Protein AF-A0A367EBA5-F1 (afdb_monomer_lite)

pLDDT: mean 78.23, std 19.95, range [35.62, 97.75]

Structure (mmCIF, N/CA/C/O backbone):
data_AF-A0A367EBA5-F1
#
_entry.id   AF-A0A367EBA5-F1
#
loop_
_atom_site.group_PDB
_atom_site.id
_atom_site.type_symbol
_atom_site.label_atom_id
_atom_site.label_alt_id
_atom_site.label_comp_id
_atom_site.label_asym_id
_atom_site.label_entity_id
_atom_site.label_seq_id
_atom_site.pdbx_PDB_ins_code
_atom_site.Cartn_x
_atom_site.Cartn_y
_atom_site.Cartn_z
_atom_site.occupancy
_atom_site.B_iso_or_equiv
_atom_site.auth_seq_id
_atom_site.auth_comp_id
_atom_site.auth_asym_id
_atom_site.auth_atom_id
_atom_site.pdbx_PDB_model_num
ATOM 1 N N . MET A 1 1 ? -8.056 13.215 -41.751 1.00 40.06 1 MET A N 1
ATOM 2 C CA . MET A 1 1 ? -7.418 12.631 -40.556 1.00 40.06 1 MET A CA 1
ATOM 3 C C . MET A 1 1 ? -8.525 11.976 -39.753 1.00 40.06 1 MET A C 1
ATOM 5 O O . MET A 1 1 ? -9.425 12.711 -39.370 1.00 40.06 1 MET A O 1
ATOM 9 N N . PRO A 1 2 ? -8.572 10.643 -39.610 1.00 39.06 2 PRO A N 1
ATOM 10 C CA . PRO A 1 2 ? -9.555 10.026 -38.726 1.00 39.06 2 PRO A CA 1
ATOM 11 C C . PRO A 1 2 ? -9.210 10.389 -37.274 1.00 39.06 2 PRO A C 1
ATOM 13 O O . PRO A 1 2 ? -8.035 10.374 -36.905 1.00 39.06 2 PRO A O 1
ATOM 16 N N . GLU A 1 3 ? -10.217 10.780 -36.495 1.00 38.22 3 GLU A N 1
ATOM 17 C CA . GLU A 1 3 ? -10.069 11.098 -35.072 1.00 38.22 3 GLU A CA 1
ATOM 18 C C . GLU A 1 3 ? -9.599 9.865 -34.280 1.00 38.22 3 GLU A C 1
ATOM 20 O O . GLU A 1 3 ? -10.013 8.743 -34.600 1.00 38.22 3 GLU A O 1
ATOM 25 N N . PRO A 1 4 ? -8.737 10.033 -33.259 1.00 43.88 4 PRO A N 1
ATOM 26 C CA . PRO A 1 4 ? -8.351 8.931 -32.388 1.00 43.88 4 PRO A CA 1
ATOM 27 C C . PRO A 1 4 ? -9.594 8.405 -31.662 1.00 43.88 4 PRO A C 1
ATOM 29 O O . PRO A 1 4 ? -10.318 9.176 -31.041 1.00 43.88 4 PRO A O 1
ATOM 32 N N . HIS A 1 5 ? -9.855 7.097 -31.747 1.00 49.66 5 HIS A N 1
ATOM 33 C CA . HIS A 1 5 ? -10.858 6.449 -30.900 1.00 49.66 5 HIS A CA 1
ATOM 34 C C . HIS A 1 5 ? -10.466 6.654 -29.428 1.00 49.66 5 HIS A C 1
ATOM 36 O O . HIS A 1 5 ? -9.404 6.161 -29.034 1.00 49.66 5 HIS A O 1
ATOM 42 N N . PRO A 1 6 ? -11.274 7.364 -28.621 1.00 54.56 6 PRO A N 1
ATOM 43 C CA . PRO A 1 6 ? -11.025 7.444 -27.194 1.00 54.56 6 PRO A CA 1
ATOM 44 C C . PRO A 1 6 ? -11.306 6.066 -26.576 1.00 54.56 6 PRO A C 1
ATOM 46 O O . PRO A 1 6 ? -12.227 5.365 -26.990 1.00 54.56 6 PRO A O 1
ATOM 49 N N . ASP A 1 7 ? -10.479 5.683 -25.607 1.00 63.34 7 ASP A N 1
ATOM 50 C CA . ASP A 1 7 ? -10.699 4.559 -24.686 1.00 63.34 7 ASP A CA 1
ATOM 51 C C . ASP A 1 7 ? -10.347 3.153 -25.200 1.00 63.34 7 ASP A C 1
ATOM 53 O O . ASP A 1 7 ? -11.094 2.187 -25.042 1.00 63.34 7 ASP A O 1
ATOM 57 N N . THR A 1 8 ? -9.137 2.982 -25.744 1.00 74.88 8 THR A N 1
ATOM 58 C CA . THR A 1 8 ? -8.541 1.634 -25.778 1.00 74.88 8 THR A CA 1
ATOM 59 C C . THR A 1 8 ? -8.032 1.267 -24.382 1.00 74.88 8 THR A C 1
ATOM 61 O O . THR A 1 8 ? -7.204 1.981 -23.810 1.00 74.88 8 THR A O 1
ATOM 64 N N . THR A 1 9 ? -8.510 0.150 -23.829 1.00 86.94 9 THR A N 1
ATOM 65 C CA . THR A 1 9 ? -7.963 -0.434 -22.598 1.00 86.94 9 THR A CA 1
ATOM 66 C C . THR A 1 9 ? -6.659 -1.164 -22.902 1.00 86.94 9 THR A C 1
ATOM 68 O O . THR A 1 9 ? -6.597 -2.037 -23.774 1.00 86.94 9 THR A O 1
ATOM 71 N N . VAL A 1 10 ? -5.617 -0.836 -22.150 1.00 91.06 10 VAL A N 1
ATOM 72 C CA . VAL A 1 10 ? -4.319 -1.504 -22.196 1.00 91.06 10 VAL A CA 1
ATOM 73 C C . VAL A 1 10 ? -4.046 -2.217 -20.881 1.00 91.06 10 VAL A C 1
ATOM 75 O O . VAL A 1 10 ? -4.585 -1.854 -19.845 1.00 91.06 10 VAL A O 1
ATOM 78 N N . LEU A 1 11 ? -3.235 -3.265 -20.930 1.00 93.06 11 LEU A N 1
ATOM 79 C CA . LEU A 1 11 ? -2.777 -4.010 -19.766 1.00 93.06 11 LEU A CA 1
ATOM 80 C C . LEU A 1 11 ? -1.352 -3.574 -19.434 1.00 93.06 11 LEU A C 1
ATOM 82 O O . LEU A 1 11 ? -0.482 -3.629 -20.302 1.00 93.06 11 LEU A O 1
ATOM 86 N N . VAL A 1 12 ? -1.125 -3.148 -18.195 1.00 92.56 12 VAL A N 1
ATOM 87 C CA . VAL A 1 12 ? 0.127 -2.548 -17.730 1.00 92.56 12 VAL A CA 1
ATOM 88 C C . VAL A 1 12 ? 0.771 -3.438 -16.676 1.00 92.56 12 VAL A C 1
ATOM 90 O O . VAL A 1 12 ? 0.118 -3.860 -15.725 1.00 92.56 12 VAL A O 1
ATOM 93 N N . SER A 1 13 ? 2.054 -3.736 -16.849 1.00 93.19 13 SER A N 1
ATOM 94 C CA . SER A 1 13 ? 2.852 -4.525 -15.911 1.00 93.19 13 SER A CA 1
ATOM 95 C C . SER A 1 13 ? 4.271 -3.968 -15.824 1.00 93.19 13 SER A C 1
ATOM 97 O O . SER A 1 13 ? 4.798 -3.522 -16.844 1.00 93.19 13 SER A O 1
ATOM 99 N N . PRO A 1 14 ? 4.942 -4.065 -14.667 1.00 93.88 14 PRO A N 1
ATOM 100 C CA . PRO A 1 14 ? 4.433 -4.512 -13.363 1.00 93.88 14 PRO A CA 1
ATOM 101 C C . PRO A 1 14 ? 3.508 -3.480 -12.695 1.00 93.88 14 PRO A C 1
ATOM 103 O O . PRO A 1 14 ? 3.500 -2.305 -13.059 1.00 93.88 14 PRO A O 1
ATOM 106 N N . VAL A 1 15 ? 2.718 -3.914 -11.701 1.00 94.81 15 VAL A N 1
ATOM 107 C CA . VAL A 1 15 ? 1.678 -3.071 -11.073 1.00 94.81 15 VAL A CA 1
ATOM 108 C C . VAL A 1 15 ? 2.233 -1.775 -10.483 1.00 94.81 15 VAL A C 1
ATOM 110 O O . VAL A 1 15 ? 1.580 -0.743 -10.575 1.00 94.81 15 VAL A O 1
ATOM 113 N N . TYR A 1 16 ? 3.452 -1.792 -9.937 1.00 93.44 16 TYR A N 1
ATOM 114 C CA . TYR A 1 16 ? 4.083 -0.613 -9.336 1.00 93.44 16 TYR A CA 1
ATOM 115 C C . TYR A 1 16 ? 4.454 0.487 -10.344 1.00 93.44 16 TYR A C 1
ATOM 117 O O . TYR A 1 16 ? 4.842 1.571 -9.913 1.00 93.44 16 TYR A O 1
ATOM 125 N N . LEU A 1 17 ? 4.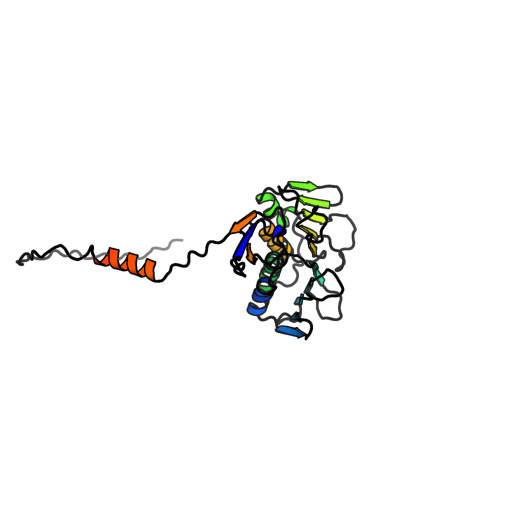305 0.234 -11.651 1.00 92.44 17 LEU A N 1
ATOM 126 C CA . LEU A 1 17 ? 4.469 1.210 -12.738 1.00 92.44 17 LEU A CA 1
ATOM 127 C C . LEU A 1 17 ? 3.140 1.609 -13.395 1.00 92.44 17 LEU A C 1
ATOM 129 O O . LEU A 1 17 ? 3.131 2.343 -14.381 1.00 92.44 17 LEU A O 1
ATOM 133 N N . ALA A 1 18 ? 2.011 1.113 -12.887 1.00 90.69 18 ALA A N 1
ATOM 134 C CA . ALA A 1 18 ? 0.711 1.340 -13.507 1.00 90.69 18 ALA A CA 1
ATOM 135 C C . ALA A 1 18 ? 0.133 2.739 -13.253 1.00 90.69 18 ALA A C 1
ATOM 137 O O . ALA A 1 18 ? -0.844 3.102 -13.904 1.00 90.69 18 ALA A O 1
ATOM 138 N N . GLY A 1 19 ? 0.713 3.502 -12.322 1.00 88.50 19 GLY A N 1
ATOM 139 C CA . GLY A 1 19 ? 0.236 4.832 -11.946 1.00 88.50 19 GLY A CA 1
ATOM 140 C C . GLY A 1 19 ? -1.173 4.833 -11.348 1.00 88.50 19 GLY A C 1
ATOM 141 O O . GLY A 1 19 ? -1.744 3.779 -11.033 1.00 88.50 19 GLY A O 1
ATOM 142 N N . GLU A 1 20 ? -1.719 6.041 -11.200 1.00 87.62 20 GLU A N 1
ATOM 143 C CA . GLU A 1 20 ? -3.070 6.282 -10.690 1.00 87.62 20 GLU A CA 1
ATOM 144 C C . GLU A 1 20 ? -4.143 5.612 -11.568 1.00 87.62 20 GLU A C 1
ATOM 146 O O . GLU A 1 20 ? -3.951 5.341 -12.752 1.00 87.62 20 GLU A O 1
ATOM 151 N N . GLY A 1 21 ? -5.298 5.343 -10.970 1.00 87.19 21 GLY A N 1
ATOM 152 C CA . GLY A 1 21 ? -6.481 4.864 -11.667 1.00 87.19 21 GLY A CA 1
ATOM 153 C C . GLY A 1 21 ? -7.722 5.069 -10.805 1.00 87.19 21 GLY A C 1
ATOM 154 O O . GLY A 1 21 ? -7.684 5.745 -9.778 1.00 87.19 21 GLY A O 1
ATOM 155 N N . SER A 1 22 ? -8.834 4.451 -11.201 1.00 89.44 22 SER A N 1
ATOM 156 C CA . SER A 1 22 ? -10.070 4.491 -10.411 1.00 89.44 22 SER A CA 1
ATOM 157 C C . SER A 1 22 ? -9.849 3.998 -8.976 1.00 89.44 22 SER A C 1
ATOM 159 O O . SER A 1 22 ? -9.271 2.937 -8.764 1.00 89.44 22 SER A O 1
ATOM 161 N N . ALA A 1 23 ? -10.385 4.727 -7.996 1.00 91.69 23 ALA A N 1
ATOM 162 C CA . ALA A 1 23 ? -10.384 4.344 -6.583 1.00 91.69 23 ALA A CA 1
ATOM 163 C C . ALA A 1 23 ? -11.320 3.159 -6.262 1.00 91.69 23 ALA A C 1
ATOM 165 O O . ALA A 1 23 ? -11.216 2.558 -5.192 1.00 91.69 23 ALA A O 1
ATOM 166 N N . GLU A 1 24 ? -12.234 2.809 -7.177 1.00 92.38 24 GLU A N 1
ATOM 167 C CA . GLU A 1 24 ? -13.260 1.773 -6.976 1.00 92.38 24 GLU A CA 1
ATOM 168 C C . GLU A 1 24 ? -12.700 0.428 -6.481 1.00 92.38 24 GLU A C 1
ATOM 170 O O . GLU A 1 24 ? -13.222 -0.075 -5.481 1.00 92.38 24 GLU A O 1
ATOM 175 N N . PRO A 1 25 ? -11.618 -0.135 -7.061 1.00 92.31 25 PRO A N 1
ATOM 176 C CA . PRO A 1 25 ? -11.099 -1.430 -6.631 1.00 92.31 25 PRO A CA 1
ATOM 177 C C . PRO A 1 25 ? -10.588 -1.416 -5.191 1.00 92.31 25 PRO A C 1
ATOM 179 O O . PRO A 1 25 ? -10.640 -2.441 -4.515 1.00 92.31 25 PRO A O 1
ATOM 182 N N . ALA A 1 26 ? -10.111 -0.265 -4.709 1.00 95.19 26 ALA A N 1
ATOM 183 C CA . ALA A 1 26 ? -9.640 -0.110 -3.341 1.00 95.19 26 ALA A CA 1
ATOM 184 C C . ALA A 1 26 ? -10.790 0.046 -2.336 1.00 95.19 26 ALA A C 1
ATOM 186 O O . ALA A 1 26 ? -10.674 -0.410 -1.198 1.00 95.19 26 ALA A O 1
ATOM 187 N N . LEU A 1 27 ? -11.907 0.653 -2.743 1.00 96.12 27 LEU A N 1
ATOM 188 C CA . LEU A 1 27 ? -13.062 0.890 -1.872 1.00 96.12 27 LEU A CA 1
ATOM 189 C C . LEU A 1 27 ? -14.015 -0.305 -1.801 1.00 96.12 27 LEU A C 1
ATOM 191 O O . LEU A 1 27 ? -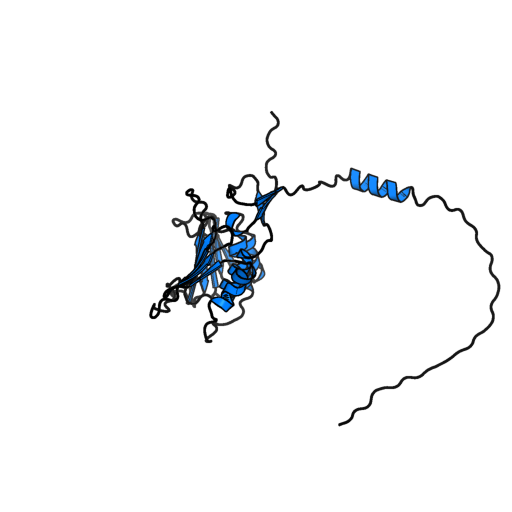14.553 -0.597 -0.731 1.00 96.12 27 LEU A O 1
ATOM 195 N N . ARG A 1 28 ? -14.206 -1.023 -2.911 1.00 96.69 28 ARG A N 1
ATOM 196 C CA . ARG A 1 28 ? -15.178 -2.120 -3.024 1.00 96.69 28 ARG A CA 1
ATOM 197 C C . ARG A 1 28 ? -15.056 -3.195 -1.932 1.00 96.69 28 ARG A C 1
ATOM 199 O O . ARG A 1 28 ? -16.089 -3.485 -1.329 1.00 96.69 28 ARG A O 1
ATOM 206 N N . PRO A 1 29 ? -13.865 -3.725 -1.581 1.00 96.69 29 PRO A N 1
ATOM 207 C CA . PRO A 1 29 ? -13.751 -4.732 -0.522 1.00 96.69 29 PRO A CA 1
ATOM 208 C C . PRO A 1 29 ? -14.278 -4.247 0.837 1.00 96.69 29 PRO A C 1
ATOM 210 O O . PRO A 1 29 ? -14.850 -5.018 1.604 1.00 96.69 29 PRO A O 1
ATOM 213 N N . LEU A 1 30 ? -14.118 -2.956 1.138 1.00 96.81 30 LEU A N 1
ATOM 214 C CA . LEU A 1 30 ? -14.585 -2.357 2.389 1.00 96.81 30 LEU A CA 1
ATOM 215 C C . LEU A 1 30 ? -16.107 -2.196 2.389 1.00 96.81 30 LEU A C 1
ATOM 217 O O . LEU A 1 30 ? -16.760 -2.465 3.396 1.00 96.81 30 LEU A O 1
ATOM 221 N N . LEU A 1 31 ? -16.676 -1.781 1.256 1.00 96.94 31 LEU A N 1
ATOM 222 C CA . LEU A 1 31 ? -18.124 -1.663 1.080 1.00 96.94 31 LEU A CA 1
ATOM 223 C C . LEU A 1 31 ? -18.813 -3.025 1.187 1.00 96.94 31 LEU A C 1
ATOM 225 O O . LEU A 1 31 ? -19.822 -3.150 1.877 1.00 96.94 31 LEU A O 1
ATOM 229 N N . GLU A 1 32 ? -18.233 -4.057 0.572 1.00 96.25 32 GLU A N 1
ATOM 230 C CA . GLU A 1 32 ? -18.702 -5.443 0.683 1.00 96.25 32 GLU A CA 1
ATOM 231 C C . GLU A 1 32 ? -18.616 -5.967 2.128 1.00 96.25 32 GLU A C 1
ATOM 233 O O . GLU A 1 32 ? -19.497 -6.705 2.568 1.00 96.25 32 GLU A O 1
ATOM 238 N N . ALA A 1 33 ? -17.621 -5.520 2.902 1.00 95.00 33 ALA A N 1
ATOM 239 C CA . ALA A 1 33 ? -17.505 -5.790 4.338 1.00 95.00 33 ALA A CA 1
ATOM 240 C C . ALA A 1 33 ? -18.414 -4.910 5.226 1.00 95.00 33 ALA A C 1
ATOM 242 O O . ALA A 1 33 ? -18.351 -4.982 6.455 1.00 95.00 33 ALA A O 1
ATOM 243 N N . GLY A 1 34 ? -19.270 -4.072 4.631 1.00 95.81 34 GLY A N 1
ATOM 244 C CA . GLY A 1 34 ? -20.262 -3.268 5.344 1.00 95.81 34 GLY A CA 1
ATOM 245 C C . GLY A 1 34 ? -19.734 -1.960 5.934 1.00 95.81 34 GLY A C 1
ATOM 246 O O . GLY A 1 34 ? -20.371 -1.396 6.827 1.00 95.81 34 GLY A O 1
ATOM 247 N N . PHE A 1 35 ? -18.586 -1.453 5.474 1.00 96.06 35 PHE A N 1
ATOM 248 C CA . PHE A 1 35 ? -18.128 -0.121 5.867 1.00 96.06 35 PHE A CA 1
ATOM 249 C C . PHE A 1 35 ? -19.131 0.936 5.391 1.00 96.06 35 PHE A C 1
ATOM 251 O O . PHE A 1 35 ? -19.605 0.910 4.256 1.00 96.06 35 PHE A O 1
ATOM 258 N N . ARG A 1 36 ? -19.433 1.907 6.256 1.00 96.62 36 ARG A N 1
ATOM 259 C CA . ARG A 1 36 ? -20.263 3.060 5.897 1.00 96.62 36 ARG A CA 1
ATOM 260 C C . ARG A 1 36 ? -19.402 4.095 5.185 1.00 96.62 36 ARG A C 1
ATOM 262 O O . ARG A 1 36 ? -18.434 4.559 5.785 1.00 96.62 36 ARG A O 1
ATOM 269 N N . GLN A 1 37 ? -19.784 4.465 3.965 1.00 96.38 37 GLN A N 1
ATOM 270 C CA . GLN A 1 37 ? -19.161 5.533 3.182 1.00 96.38 37 GLN A CA 1
ATOM 271 C C . GLN A 1 37 ? -19.898 6.863 3.373 1.00 96.38 37 GLN A C 1
ATOM 273 O O . GLN A 1 37 ? -21.128 6.913 3.379 1.00 96.38 37 GLN A O 1
ATOM 278 N N . GLU A 1 38 ? -19.124 7.927 3.537 1.00 95.50 38 GLU A N 1
ATOM 279 C CA . GLU A 1 38 ? -19.556 9.318 3.584 1.00 95.50 38 GLU A CA 1
ATOM 280 C C . GLU A 1 38 ? -18.740 10.096 2.550 1.00 95.50 38 GLU A C 1
ATOM 282 O O . GLU A 1 38 ? -17.514 10.165 2.653 1.00 95.50 38 GLU A O 1
ATOM 287 N N . ASP A 1 39 ? -19.416 10.670 1.560 1.00 95.00 39 ASP A N 1
ATOM 288 C CA . ASP A 1 39 ? -18.795 11.454 0.493 1.00 95.00 39 ASP A CA 1
ATOM 289 C C . ASP A 1 39 ? -19.014 12.952 0.712 1.00 95.00 39 ASP A C 1
ATOM 291 O O . ASP A 1 39 ? -20.048 13.374 1.243 1.00 95.00 39 ASP A O 1
ATOM 295 N N . ASP A 1 40 ? -18.063 13.771 0.267 1.00 91.81 40 ASP A N 1
ATOM 296 C CA . ASP A 1 40 ? -18.207 15.226 0.243 1.00 91.81 40 ASP A CA 1
ATOM 297 C C . ASP A 1 40 ? -18.264 15.805 -1.182 1.00 91.81 40 ASP A C 1
ATOM 299 O O . ASP A 1 40 ? -18.031 15.133 -2.188 1.00 91.81 40 ASP A O 1
ATOM 303 N N . ALA A 1 41 ? -18.577 17.101 -1.278 1.00 89.12 41 ALA A N 1
ATOM 304 C CA . ALA A 1 41 ? -18.690 17.803 -2.558 1.00 89.12 41 ALA A CA 1
ATOM 305 C C . ALA A 1 41 ? -17.355 17.931 -3.322 1.00 89.12 41 ALA A C 1
ATOM 307 O O . ALA A 1 41 ? -17.355 18.288 -4.501 1.00 89.12 41 ALA A O 1
ATOM 308 N N . LEU A 1 42 ? -16.218 17.666 -2.670 1.00 87.94 42 LEU A N 1
ATOM 309 C CA . LEU A 1 42 ? -14.895 17.700 -3.289 1.00 87.94 42 LEU A CA 1
ATOM 310 C C . LEU A 1 42 ? -14.509 16.348 -3.900 1.00 87.94 42 LEU A C 1
ATOM 312 O O . LEU A 1 42 ? -13.505 16.293 -4.613 1.00 87.94 42 LEU A O 1
ATOM 316 N N . GLY A 1 43 ? -15.327 15.309 -3.700 1.00 88.31 43 GLY A N 1
ATOM 317 C CA . GLY A 1 43 ? -15.053 13.943 -4.138 1.00 88.31 43 GLY A CA 1
ATOM 318 C C . GLY A 1 43 ? -14.169 13.172 -3.159 1.00 88.31 43 GLY A C 1
ATOM 319 O O . GLY A 1 43 ? -13.611 12.144 -3.541 1.00 88.31 43 GLY A O 1
ATOM 320 N N . ASN A 1 44 ? -14.013 13.663 -1.925 1.00 93.25 44 ASN A N 1
ATOM 321 C CA . ASN A 1 44 ? -13.388 12.881 -0.870 1.00 93.25 44 ASN A CA 1
ATOM 322 C C . ASN A 1 44 ? -14.389 11.842 -0.367 1.00 93.25 44 ASN A C 1
ATOM 324 O O . ASN A 1 44 ? -15.581 12.132 -0.247 1.00 93.25 44 ASN A O 1
ATOM 328 N N . ALA A 1 45 ? -13.882 10.666 -0.019 1.00 94.81 45 ALA A N 1
ATOM 329 C CA . ALA A 1 45 ? -14.673 9.596 0.567 1.00 94.81 45 ALA A CA 1
ATOM 330 C C . ALA A 1 45 ? -14.078 9.204 1.918 1.00 94.81 45 ALA A C 1
ATOM 332 O O . ALA A 1 45 ? -12.873 8.988 2.050 1.00 94.81 45 ALA A O 1
ATOM 333 N N . ARG A 1 46 ? -14.930 9.080 2.931 1.00 95.25 46 ARG A N 1
ATOM 334 C CA . ARG A 1 46 ? -14.576 8.529 4.237 1.00 95.25 46 ARG A CA 1
ATOM 335 C C . ARG A 1 46 ? -15.354 7.252 4.471 1.00 95.25 46 ARG A C 1
ATOM 337 O O . ARG A 1 46 ? -16.579 7.267 4.480 1.00 95.25 46 ARG A O 1
ATOM 344 N N . LEU A 1 47 ? -14.653 6.157 4.724 1.00 96.19 47 LEU A N 1
ATOM 345 C CA . LEU A 1 47 ? -15.248 4.877 5.068 1.00 96.19 47 LEU A CA 1
ATOM 346 C C . LEU A 1 47 ? -14.945 4.544 6.525 1.00 96.19 47 LEU A C 1
ATOM 348 O O . LEU A 1 47 ? -13.806 4.645 6.982 1.00 96.19 47 LEU A O 1
ATOM 352 N N . THR A 1 48 ? -15.972 4.127 7.260 1.00 95.00 48 THR A N 1
ATOM 353 C CA . THR A 1 48 ? -15.847 3.702 8.658 1.00 95.00 48 THR A CA 1
ATOM 354 C C . THR A 1 48 ? -16.391 2.293 8.823 1.00 95.00 48 THR A C 1
ATOM 356 O O . THR A 1 48 ? -17.520 2.007 8.421 1.00 95.00 48 THR A O 1
ATOM 359 N N . SER A 1 49 ? -15.601 1.419 9.442 1.00 93.56 49 SER A N 1
ATOM 360 C CA . SER A 1 49 ? -16.015 0.041 9.738 1.00 93.56 49 SER A CA 1
ATOM 361 C C . SER A 1 49 ? -17.278 -0.026 10.613 1.00 93.56 49 SER A C 1
ATOM 363 O O . SER A 1 49 ? -17.522 0.881 11.421 1.00 93.56 49 SER A O 1
ATOM 365 N N . PRO A 1 50 ? -18.051 -1.128 10.551 1.00 91.38 50 PRO A N 1
ATOM 366 C CA . PRO A 1 50 ? -19.180 -1.360 11.458 1.00 91.38 50 PRO A CA 1
ATOM 367 C C . PRO A 1 50 ? -18.802 -1.255 12.943 1.00 91.38 50 PRO A C 1
ATOM 369 O O . PRO A 1 50 ? -19.577 -0.753 13.753 1.00 91.38 50 PRO A O 1
ATOM 372 N N . THR A 1 51 ? -17.581 -1.669 13.294 1.00 87.88 51 THR A N 1
ATOM 373 C CA . THR A 1 51 ? -17.032 -1.619 14.658 1.00 87.88 51 THR A CA 1
ATOM 374 C C . THR A 1 51 ? -16.495 -0.242 15.058 1.00 87.88 51 THR A C 1
ATOM 376 O O . THR A 1 51 ? -16.056 -0.077 16.193 1.00 87.88 51 THR A O 1
ATOM 379 N N . GLN A 1 52 ? -16.521 0.739 14.148 1.00 87.50 52 GLN A N 1
ATOM 380 C CA . GLN A 1 52 ? -16.002 2.104 14.319 1.00 87.50 52 GLN A CA 1
ATOM 381 C C . GLN A 1 52 ? -14.497 2.194 14.635 1.00 87.50 52 GLN A C 1
ATOM 383 O O . GLN A 1 52 ? -14.019 3.267 14.992 1.00 87.50 52 GLN A O 1
ATOM 388 N N . ARG A 1 53 ? -13.740 1.098 14.476 1.00 87.81 53 ARG A N 1
ATOM 389 C CA . ARG A 1 53 ? -12.295 1.060 14.761 1.00 87.81 53 ARG A CA 1
ATOM 390 C C . ARG A 1 53 ? -11.442 1.425 13.560 1.00 87.81 53 ARG A C 1
ATOM 392 O O . ARG A 1 53 ? -10.504 2.203 13.684 1.00 87.81 53 ARG A O 1
ATOM 399 N N . HIS A 1 54 ? -11.782 0.873 12.399 1.00 92.62 54 HIS A N 1
ATOM 400 C CA . HIS A 1 54 ? -11.094 1.169 11.150 1.00 92.62 54 HIS A CA 1
ATOM 401 C C . HIS A 1 54 ? -11.726 2.365 10.449 1.00 92.62 54 HIS A C 1
ATOM 403 O O . HIS A 1 54 ? -12.954 2.416 10.290 1.00 92.62 54 HIS A O 1
ATOM 409 N N . ARG A 1 55 ? -10.868 3.276 9.991 1.00 94.00 55 ARG A N 1
ATOM 410 C CA . ARG A 1 55 ? -11.210 4.431 9.164 1.00 94.00 55 ARG A CA 1
ATOM 411 C C . ARG A 1 55 ? -10.331 4.455 7.920 1.00 94.00 55 ARG A C 1
ATOM 413 O O . ARG A 1 55 ? -9.121 4.263 8.018 1.00 94.00 55 ARG A O 1
ATOM 420 N N . VAL A 1 56 ? -10.950 4.737 6.781 1.00 96.12 56 VAL A N 1
ATOM 421 C CA . VAL A 1 56 ? -10.293 4.958 5.493 1.00 96.12 56 VAL A CA 1
ATOM 422 C C . VAL A 1 56 ? -10.725 6.320 4.975 1.00 96.12 56 VAL A C 1
ATOM 424 O O . VAL A 1 56 ? -11.912 6.558 4.787 1.00 96.12 56 VAL A O 1
ATOM 427 N N . ASP A 1 57 ? -9.771 7.214 4.777 1.00 95.12 57 ASP A N 1
ATOM 428 C CA . ASP A 1 57 ? -9.965 8.531 4.188 1.00 95.12 57 ASP A CA 1
ATOM 429 C C . ASP A 1 57 ? -9.303 8.534 2.798 1.00 95.12 57 ASP A C 1
ATOM 431 O O . ASP A 1 57 ? -8.094 8.330 2.682 1.00 95.12 57 ASP A O 1
ATOM 435 N N . TYR A 1 58 ? -10.100 8.753 1.753 1.00 95.75 58 TYR A N 1
ATOM 436 C CA . TYR A 1 58 ? -9.665 8.970 0.373 1.00 95.75 58 TYR A CA 1
ATOM 437 C C . TYR A 1 58 ? -9.847 10.448 0.021 1.00 95.75 58 TYR A C 1
ATOM 439 O O . TYR A 1 58 ? -10.959 10.976 0.081 1.00 95.75 58 TYR A O 1
ATOM 447 N N . MET A 1 59 ? -8.748 11.124 -0.308 1.00 93.69 59 MET A N 1
ATOM 448 C CA . MET A 1 59 ? -8.673 12.575 -0.479 1.00 93.69 59 MET A CA 1
ATOM 449 C C . MET A 1 59 ? -7.954 12.948 -1.788 1.00 93.69 59 MET A C 1
ATOM 451 O O . MET A 1 59 ? -6.836 13.464 -1.750 1.00 93.69 59 MET A O 1
ATOM 455 N N . PRO A 1 60 ? -8.572 12.729 -2.965 1.00 89.31 60 PRO A N 1
ATOM 456 C CA . PRO A 1 60 ? -7.940 12.976 -4.267 1.00 89.31 60 PRO A CA 1
ATOM 457 C C . PRO A 1 60 ? -7.621 14.446 -4.542 1.00 89.31 60 PRO A C 1
ATOM 459 O O . PRO A 1 60 ? -6.804 14.750 -5.401 1.00 89.31 60 PRO A O 1
ATOM 462 N N . ARG A 1 61 ? -8.266 15.372 -3.826 1.00 85.44 61 ARG A N 1
ATOM 463 C CA . ARG A 1 61 ? -8.022 16.819 -3.933 1.00 85.44 61 ARG A CA 1
ATOM 464 C C . ARG A 1 61 ? -7.467 17.401 -2.633 1.00 85.44 61 ARG A C 1
ATOM 466 O O . ARG A 1 61 ? -7.771 18.539 -2.275 1.00 85.44 61 ARG A O 1
ATOM 473 N N . GLY A 1 62 ? -6.714 16.593 -1.888 1.00 80.12 62 GLY A N 1
ATOM 474 C CA . GLY A 1 62 ? -6.057 17.015 -0.658 1.00 80.12 62 GLY A CA 1
ATOM 475 C C . GLY A 1 62 ? -5.002 18.103 -0.888 1.00 80.12 62 GLY A C 1
ATOM 476 O O . GLY A 1 62 ? -4.507 18.304 -1.992 1.00 80.12 62 GLY A O 1
ATOM 477 N N . LEU A 1 63 ? -4.629 18.802 0.188 1.00 79.31 63 LEU A N 1
ATOM 478 C CA . LEU A 1 63 ? -3.524 19.777 0.179 1.00 79.31 63 LEU A CA 1
ATOM 479 C C . LEU A 1 63 ? -2.139 19.109 0.259 1.00 79.31 63 LEU A C 1
ATOM 481 O O . LEU A 1 63 ? -1.118 19.790 0.230 1.00 79.31 63 LEU A O 1
ATOM 485 N N . THR A 1 64 ? -2.108 17.787 0.422 1.00 84.81 64 THR A N 1
ATOM 486 C CA . THR A 1 64 ? -0.903 16.966 0.546 1.00 84.81 64 THR A CA 1
ATOM 487 C C . THR A 1 64 ? -0.892 15.911 -0.546 1.00 84.81 64 THR A C 1
ATOM 489 O O . THR A 1 64 ? -1.958 15.486 -0.975 1.00 84.81 64 THR A O 1
ATOM 492 N N . GLN A 1 65 ? 0.291 15.396 -0.880 1.00 84.75 65 GLN A N 1
ATOM 493 C CA . GLN A 1 65 ? 0.441 14.247 -1.780 1.00 84.75 65 GLN A CA 1
ATOM 494 C C . GLN A 1 65 ? -0.209 12.971 -1.231 1.00 84.75 65 GLN A C 1
ATOM 496 O O . GLN A 1 65 ? -0.541 12.083 -1.994 1.00 84.75 65 GLN A O 1
ATOM 501 N N . VAL A 1 66 ? -0.435 12.850 0.083 1.00 90.38 66 VAL A N 1
ATOM 502 C CA . VAL A 1 66 ? -1.152 11.699 0.656 1.00 90.38 66 VAL A CA 1
ATOM 503 C C . VAL A 1 66 ? -2.612 11.708 0.201 1.00 90.38 66 VAL A C 1
ATOM 505 O O . VAL A 1 66 ? -3.402 12.535 0.657 1.00 90.38 66 VAL A O 1
ATOM 508 N N . GLN A 1 67 ? -2.958 10.750 -0.656 1.00 93.25 67 GLN A N 1
ATOM 509 C CA . GLN A 1 67 ? -4.299 10.559 -1.201 1.00 93.25 67 GLN A CA 1
ATOM 510 C C . GLN A 1 67 ? -5.118 9.581 -0.353 1.00 93.25 67 GLN A C 1
ATOM 512 O O . GLN A 1 67 ? -6.331 9.737 -0.230 1.00 93.25 67 GLN A O 1
ATOM 517 N N . TRP A 1 68 ? -4.468 8.599 0.271 1.00 95.94 68 TRP A N 1
ATOM 518 C CA . TRP A 1 68 ? -5.126 7.596 1.104 1.00 95.94 68 TRP A CA 1
ATOM 519 C C . TRP A 1 68 ? -4.561 7.619 2.513 1.00 95.94 68 TRP A C 1
ATOM 521 O O . TRP A 1 68 ? -3.346 7.552 2.698 1.00 95.94 68 TRP A O 1
ATOM 531 N N . ARG A 1 69 ? -5.441 7.640 3.514 1.00 95.56 69 ARG A N 1
ATOM 532 C CA . ARG A 1 69 ? -5.087 7.405 4.914 1.00 95.56 69 ARG A CA 1
ATOM 533 C C . ARG A 1 69 ? -5.983 6.323 5.488 1.00 95.56 69 ARG A C 1
ATOM 535 O O . ARG A 1 69 ? -7.198 6.471 5.539 1.00 95.56 69 ARG A O 1
ATOM 542 N N . ILE A 1 70 ? -5.375 5.244 5.949 1.00 95.94 70 ILE A N 1
ATOM 543 C CA . ILE A 1 70 ? -6.060 4.092 6.524 1.00 95.94 70 ILE A CA 1
ATOM 544 C C . ILE A 1 70 ? -5.555 3.921 7.947 1.00 95.94 70 ILE A C 1
ATOM 546 O O . ILE A 1 70 ? -4.354 3.974 8.178 1.00 95.94 70 ILE A O 1
ATOM 550 N N . SER A 1 71 ? -6.443 3.761 8.918 1.00 93.81 71 SER A N 1
ATOM 551 C CA . SER A 1 71 ? -6.038 3.692 10.323 1.00 93.81 71 SER A CA 1
ATOM 552 C C . SER A 1 71 ? -6.976 2.838 11.155 1.00 93.81 71 SER A C 1
ATOM 554 O O . SER A 1 71 ? -8.162 2.724 10.841 1.00 93.81 71 SER A O 1
ATOM 556 N N . GLU A 1 72 ? -6.447 2.298 12.248 1.00 91.25 72 GLU A N 1
ATOM 557 C CA . GLU A 1 72 ? -7.234 1.729 13.339 1.00 91.25 72 GLU A CA 1
ATOM 558 C C . GLU A 1 72 ? -7.043 2.576 14.594 1.00 91.25 72 GLU A C 1
ATOM 560 O O . GLU A 1 72 ? -5.919 2.921 14.950 1.00 91.25 72 GLU A O 1
ATOM 565 N N . GLY A 1 73 ? -8.126 2.891 15.295 1.00 87.38 73 GLY A N 1
ATOM 566 C CA . GLY A 1 73 ? -8.084 3.593 16.572 1.00 87.38 73 GLY A CA 1
ATOM 567 C C . GLY A 1 73 ? -9.338 3.330 17.402 1.00 87.38 73 GLY A C 1
ATOM 568 O O . GLY A 1 73 ? -10.327 2.818 16.878 1.00 87.38 73 GLY A O 1
ATOM 569 N N . PRO A 1 74 ? -9.323 3.645 18.708 1.00 81.69 74 PRO A N 1
ATOM 570 C CA . PRO A 1 74 ? -10.511 3.495 19.540 1.00 81.69 74 PRO A CA 1
ATOM 571 C C . PRO A 1 74 ? -11.590 4.530 19.191 1.00 81.69 74 PRO A C 1
ATOM 573 O O . PRO A 1 74 ? -12.775 4.222 19.298 1.00 81.69 74 PRO A O 1
ATOM 576 N N . ASP A 1 75 ? -11.197 5.727 18.744 1.00 80.38 75 ASP A N 1
ATOM 577 C CA . ASP A 1 75 ? -12.101 6.758 18.234 1.00 80.38 75 ASP A CA 1
ATOM 578 C C . ASP A 1 75 ? -11.367 7.750 17.303 1.00 80.38 75 ASP A C 1
ATOM 580 O O . ASP A 1 75 ? -10.197 7.584 16.961 1.00 80.38 75 ASP A O 1
ATOM 584 N N . ARG A 1 76 ? -12.073 8.794 16.848 1.00 72.81 76 ARG A N 1
ATOM 585 C CA . ARG A 1 76 ? -11.543 9.812 15.920 1.00 72.81 76 ARG A CA 1
ATOM 586 C C . ARG A 1 76 ? -10.681 10.902 16.564 1.00 72.81 76 ARG A C 1
ATOM 588 O O . ARG A 1 76 ? -10.100 11.701 15.839 1.00 72.81 76 ARG A O 1
ATOM 595 N N . TYR A 1 77 ? -10.678 10.992 17.887 1.00 80.06 77 TYR A N 1
ATOM 596 C CA . TYR A 1 77 ? -10.011 12.046 18.654 1.00 80.06 77 TYR A CA 1
ATOM 597 C C . TYR A 1 77 ? -8.709 11.568 19.289 1.00 80.06 77 TYR A C 1
ATOM 599 O O . TYR A 1 77 ? -7.878 12.376 19.700 1.00 80.06 77 TYR A O 1
ATOM 607 N N . THR A 1 78 ? -8.541 10.257 19.368 1.00 81.00 78 THR A N 1
ATOM 608 C CA . THR A 1 78 ? -7.342 9.593 19.848 1.00 81.00 78 THR A CA 1
ATOM 609 C C . THR A 1 78 ? -6.372 9.341 18.694 1.00 81.00 78 THR A C 1
ATOM 611 O O . THR A 1 78 ? -6.801 9.072 17.566 1.00 81.00 78 THR A O 1
ATOM 614 N N . PRO A 1 79 ? -5.052 9.425 18.947 1.00 83.88 79 PRO A N 1
ATOM 615 C CA . PRO A 1 79 ? -4.067 8.946 17.992 1.00 83.88 79 PRO A CA 1
ATOM 616 C C . PRO A 1 79 ? -4.386 7.501 17.598 1.00 83.88 79 PRO A C 1
ATOM 618 O O . PRO A 1 79 ? -4.728 6.696 18.474 1.00 83.88 79 PRO A O 1
ATOM 621 N N . PRO A 1 80 ? -4.292 7.159 16.304 1.00 88.50 80 PRO A N 1
ATOM 622 C CA . PRO A 1 80 ? -4.547 5.800 15.876 1.00 88.50 80 PRO A CA 1
ATOM 623 C C . PRO A 1 80 ? -3.524 4.857 16.510 1.00 88.50 80 PRO A C 1
ATOM 625 O O . PRO A 1 80 ? -2.406 5.249 16.839 1.00 88.50 80 PRO A O 1
ATOM 628 N N . ILE A 1 81 ? -3.920 3.602 16.675 1.00 88.19 81 ILE A N 1
ATOM 629 C CA . ILE A 1 81 ? -3.044 2.513 17.092 1.00 88.19 81 ILE A CA 1
ATOM 630 C C . ILE A 1 81 ? -2.026 2.235 15.973 1.00 88.19 81 ILE A C 1
ATOM 632 O O . ILE A 1 81 ? -0.835 2.075 16.241 1.00 88.19 81 ILE A O 1
ATOM 636 N N . TRP A 1 82 ? -2.491 2.229 14.722 1.00 90.44 82 TRP A N 1
ATOM 637 C CA . TRP A 1 82 ? -1.654 2.182 13.527 1.00 90.44 82 TRP A CA 1
ATOM 638 C C . TRP A 1 82 ? -2.269 2.986 12.385 1.00 90.44 82 TRP A C 1
ATOM 640 O O . TRP A 1 82 ? -3.482 3.205 12.334 1.00 90.44 82 TRP A O 1
ATOM 650 N N . GLN A 1 83 ? -1.420 3.408 11.453 1.00 92.44 83 GLN A N 1
ATOM 651 C CA . GLN A 1 83 ? -1.815 4.139 10.261 1.00 92.44 83 GLN A CA 1
ATOM 652 C C . GLN A 1 83 ? -1.003 3.666 9.053 1.00 92.44 83 GLN A C 1
ATOM 654 O O . GLN A 1 83 ? 0.174 3.344 9.166 1.00 92.44 83 GLN A O 1
ATOM 659 N N . ALA A 1 84 ? -1.642 3.666 7.893 1.00 95.38 84 ALA A N 1
ATOM 660 C CA . ALA A 1 84 ? -1.039 3.509 6.587 1.00 95.38 84 ALA A CA 1
ATOM 661 C C . ALA A 1 84 ? -1.408 4.715 5.718 1.00 95.38 84 ALA A C 1
ATOM 663 O O . ALA A 1 84 ? -2.566 5.144 5.702 1.00 95.38 84 ALA A O 1
ATOM 664 N N . ALA A 1 85 ? -0.431 5.260 5.007 1.00 95.88 85 ALA A N 1
ATOM 665 C CA . ALA A 1 85 ? -0.611 6.350 4.062 1.00 95.88 85 ALA A CA 1
ATOM 666 C C . ALA A 1 85 ? -0.134 5.926 2.672 1.00 95.88 85 ALA A C 1
ATOM 668 O O . ALA A 1 85 ? 0.865 5.219 2.564 1.00 95.88 85 ALA A O 1
ATOM 669 N N . PHE A 1 86 ? -0.828 6.374 1.625 1.00 96.38 86 PHE A N 1
ATOM 670 C CA . PHE A 1 86 ? -0.421 6.193 0.228 1.00 96.38 86 PHE A CA 1
ATOM 671 C C . PHE A 1 86 ? -0.550 7.525 -0.516 1.00 96.38 86 PHE A C 1
ATOM 673 O O . PHE A 1 86 ? -1.539 8.243 -0.323 1.00 96.38 86 PHE A O 1
ATOM 680 N N . THR A 1 87 ? 0.439 7.873 -1.338 1.00 93.69 87 THR A N 1
ATOM 681 C CA . THR A 1 87 ? 0.438 9.129 -2.102 1.00 93.69 87 THR A CA 1
ATOM 682 C C . THR A 1 87 ? -0.408 9.053 -3.371 1.00 93.69 87 THR A C 1
ATOM 684 O O . THR A 1 87 ? -0.779 7.964 -3.820 1.00 93.69 87 THR A O 1
ATOM 687 N N . ASP A 1 88 ? -0.668 10.218 -3.962 1.00 83.50 88 ASP A N 1
ATOM 688 C CA . ASP A 1 88 ? -1.045 10.386 -5.358 1.00 83.50 88 ASP A CA 1
ATOM 689 C C . ASP A 1 88 ? -0.077 9.582 -6.248 1.00 83.50 88 ASP A C 1
ATOM 691 O O . ASP A 1 88 ? 1.098 9.408 -5.919 1.00 83.50 88 ASP A O 1
ATOM 695 N N . ASN A 1 89 ? -0.599 8.976 -7.316 1.00 89.44 89 ASN A N 1
ATOM 696 C CA . ASN A 1 89 ? 0.056 7.971 -8.175 1.00 89.44 89 ASN A CA 1
ATOM 697 C C . ASN A 1 89 ? 0.207 6.547 -7.630 1.00 89.44 89 ASN A C 1
ATOM 699 O O . ASN A 1 89 ? 0.584 5.665 -8.407 1.00 89.44 89 ASN A O 1
ATOM 703 N N . THR A 1 90 ? -0.108 6.274 -6.359 1.00 93.75 90 THR A N 1
ATOM 704 C CA . THR A 1 90 ? -0.136 4.879 -5.895 1.00 93.75 90 THR A CA 1
ATOM 705 C C . THR A 1 90 ? -1.172 4.103 -6.715 1.00 93.75 90 THR A C 1
ATOM 707 O O . THR A 1 90 ? -2.345 4.489 -6.717 1.00 93.75 90 THR A O 1
ATOM 710 N N . PRO A 1 91 ? -0.799 2.990 -7.373 1.00 94.50 91 PRO A N 1
ATOM 711 C CA . PRO A 1 91 ? -1.760 2.198 -8.121 1.00 94.50 91 PRO A CA 1
ATOM 712 C C . PRO A 1 91 ? -2.899 1.713 -7.210 1.00 94.50 91 PRO A C 1
ATOM 714 O O . PRO A 1 91 ? -2.623 1.102 -6.168 1.00 94.50 91 PRO A O 1
ATOM 717 N N . PRO A 1 92 ? -4.178 1.932 -7.571 1.00 94.69 92 PRO A N 1
ATOM 718 C CA . PRO A 1 92 ? -5.315 1.543 -6.739 1.00 94.69 92 PRO A CA 1
ATOM 719 C C . PRO A 1 92 ? -5.344 0.044 -6.436 1.00 94.69 92 PRO A C 1
ATOM 721 O O . PRO A 1 92 ? -5.883 -0.351 -5.412 1.00 94.69 92 PRO A O 1
ATOM 724 N N . GLU A 1 93 ? -4.725 -0.806 -7.256 1.00 96.69 93 GLU A N 1
ATOM 725 C CA . GLU A 1 93 ? -4.609 -2.243 -7.001 1.00 96.69 93 GLU A CA 1
ATOM 726 C C . GLU A 1 93 ? -3.669 -2.571 -5.834 1.00 96.69 93 GLU A C 1
ATOM 728 O O . GLU A 1 93 ? -3.864 -3.581 -5.156 1.00 96.69 93 GLU A O 1
ATOM 733 N N . VAL A 1 94 ? -2.665 -1.726 -5.574 1.00 97.25 94 VAL A N 1
ATOM 734 C CA . VAL A 1 94 ? -1.795 -1.842 -4.393 1.00 97.25 94 VAL A CA 1
ATOM 735 C C . VAL A 1 94 ? -2.590 -1.489 -3.136 1.00 97.25 94 VAL A C 1
ATOM 737 O O . VAL A 1 94 ? -2.569 -2.244 -2.163 1.00 97.25 94 VAL A O 1
ATOM 740 N N . VAL A 1 95 ? -3.360 -0.397 -3.181 1.00 97.56 95 VAL A N 1
ATOM 741 C CA . VAL A 1 95 ? -4.264 -0.010 -2.085 1.00 97.56 95 VAL A CA 1
ATOM 742 C C . VAL A 1 95 ? -5.360 -1.065 -1.892 1.00 97.56 95 VAL A C 1
ATOM 744 O O . VAL A 1 95 ? -5.661 -1.434 -0.761 1.00 97.56 95 VAL A O 1
ATOM 747 N N . ALA A 1 96 ? -5.894 -1.633 -2.976 1.00 97.44 96 ALA A N 1
ATOM 748 C CA . ALA A 1 96 ? -6.901 -2.690 -2.944 1.00 97.44 96 ALA A CA 1
ATOM 749 C C . ALA A 1 96 ? -6.402 -3.969 -2.273 1.00 97.44 96 ALA A C 1
ATOM 751 O O . ALA A 1 96 ? -7.158 -4.615 -1.550 1.00 97.44 96 ALA A O 1
ATOM 752 N N . ALA A 1 97 ? -5.133 -4.338 -2.462 1.00 97.75 97 ALA A N 1
ATOM 753 C CA . ALA A 1 97 ? -4.547 -5.467 -1.745 1.00 97.75 97 ALA A CA 1
ATOM 754 C C . ALA A 1 97 ? -4.552 -5.223 -0.226 1.00 97.75 97 ALA A C 1
ATOM 756 O O . ALA A 1 97 ? -4.917 -6.114 0.545 1.00 97.75 97 ALA A O 1
ATOM 757 N N . PHE A 1 98 ? -4.224 -3.998 0.197 1.00 97.56 98 PHE A N 1
ATOM 758 C CA . PHE A 1 98 ? -4.280 -3.595 1.601 1.00 97.56 98 PHE A CA 1
ATOM 759 C C . PHE A 1 98 ? -5.718 -3.611 2.137 1.00 97.56 98 PHE A C 1
ATOM 761 O O . PHE A 1 98 ? -5.988 -4.222 3.171 1.00 97.56 98 PHE A O 1
ATOM 768 N N . THR A 1 99 ? -6.662 -2.973 1.440 1.00 97.50 99 THR A N 1
ATOM 769 C CA . THR A 1 99 ? -8.053 -2.856 1.902 1.00 97.50 99 THR A CA 1
ATOM 770 C C . THR A 1 99 ? -8.810 -4.179 1.850 1.00 97.50 99 THR A C 1
ATOM 772 O O . THR A 1 99 ? -9.646 -4.422 2.714 1.00 97.50 99 THR A O 1
ATOM 775 N N . THR A 1 100 ? -8.483 -5.076 0.917 1.00 97.12 100 THR A N 1
ATOM 776 C CA . THR A 1 100 ? -9.014 -6.449 0.894 1.00 97.12 100 THR A CA 1
ATOM 777 C C . THR A 1 100 ? -8.561 -7.226 2.126 1.00 97.12 100 THR A C 1
ATOM 779 O O . THR A 1 100 ? -9.376 -7.866 2.789 1.00 97.12 100 THR A O 1
ATOM 782 N N . ALA A 1 101 ? -7.275 -7.142 2.477 1.00 95.56 101 ALA A N 1
ATOM 783 C CA . ALA A 1 101 ? -6.759 -7.789 3.680 1.00 95.56 101 ALA A CA 1
ATOM 784 C C . ALA A 1 101 ? -7.342 -7.172 4.966 1.00 95.56 101 ALA A C 1
ATOM 786 O O . ALA A 1 101 ? -7.583 -7.899 5.931 1.00 95.56 101 ALA A O 1
ATOM 787 N N . LEU A 1 102 ? -7.616 -5.860 4.959 1.00 95.00 102 LEU A N 1
ATOM 788 C CA . LEU A 1 102 ? -8.280 -5.140 6.049 1.00 95.00 102 LEU A CA 1
ATOM 789 C C . LEU A 1 102 ? -9.756 -5.532 6.199 1.00 95.00 102 LEU A C 1
ATOM 791 O O . LEU A 1 102 ? -10.244 -5.686 7.312 1.00 95.00 102 LEU A O 1
ATOM 795 N N . ALA A 1 103 ? -10.474 -5.713 5.091 1.00 93.75 103 ALA A N 1
ATOM 796 C CA . ALA A 1 103 ? -11.868 -6.153 5.087 1.00 93.75 103 ALA A CA 1
ATOM 797 C C . ALA A 1 103 ? -12.035 -7.561 5.688 1.00 93.75 103 ALA A C 1
ATOM 799 O O . ALA A 1 103 ? -13.062 -7.869 6.284 1.00 93.75 103 ALA A O 1
ATOM 800 N N . GLN A 1 104 ? -11.000 -8.396 5.567 1.00 89.31 104 GLN A N 1
ATOM 801 C CA . GLN A 1 104 ? -10.906 -9.723 6.181 1.00 89.31 104 GLN A CA 1
ATOM 802 C C . GLN A 1 104 ? -10.317 -9.676 7.607 1.00 89.31 104 GLN A C 1
ATOM 804 O O . GLN A 1 104 ? -10.012 -10.717 8.203 1.00 89.31 104 GLN A O 1
ATOM 809 N N . ASP A 1 105 ? -10.078 -8.481 8.157 1.00 79.00 105 ASP A N 1
ATOM 810 C CA . ASP A 1 105 ? -9.517 -8.309 9.491 1.00 79.00 105 ASP A CA 1
ATOM 811 C C . ASP A 1 105 ? -10.581 -8.452 10.582 1.00 79.00 105 ASP A C 1
ATOM 813 O O . ASP A 1 105 ? -11.208 -7.490 11.019 1.00 79.00 105 ASP A O 1
ATOM 817 N N . GLU A 1 106 ? -10.774 -9.694 11.032 1.00 63.84 106 GLU A N 1
ATOM 818 C CA . GLU A 1 106 ? -11.588 -10.007 12.213 1.00 63.84 106 GLU A CA 1
ATOM 819 C C . GLU A 1 106 ? -10.796 -9.947 13.532 1.00 63.84 106 GLU A C 1
ATOM 821 O O . GLU A 1 106 ? -11.373 -10.154 14.601 1.00 63.84 106 GLU A O 1
ATOM 826 N N . SER A 1 107 ? -9.475 -9.721 13.502 1.00 56.88 107 SER A N 1
ATOM 827 C CA . SER A 1 107 ? -8.642 -9.948 14.683 1.00 56.88 107 SER A CA 1
ATOM 828 C C . SER A 1 107 ? -8.485 -8.672 15.502 1.00 56.88 107 SER A C 1
ATOM 830 O O . SER A 1 107 ? -7.962 -7.678 15.005 1.00 56.88 107 SER A O 1
ATOM 832 N N . PRO A 1 108 ? -8.785 -8.709 16.811 1.00 53.03 108 PRO A N 1
ATOM 833 C CA . PRO A 1 108 ? -8.192 -7.760 17.733 1.00 53.03 108 PRO A CA 1
ATOM 834 C C . PRO A 1 108 ? -6.670 -7.865 17.618 1.00 53.03 108 PRO A C 1
ATOM 836 O O . PRO A 1 108 ? -6.130 -8.971 17.512 1.00 53.03 108 PRO A O 1
ATOM 839 N N . TRP A 1 109 ? -6.016 -6.707 17.632 1.00 55.00 109 TRP A N 1
ATOM 840 C CA . TRP A 1 109 ? -4.580 -6.507 17.794 1.00 55.00 109 TRP A CA 1
ATOM 841 C C . TRP A 1 109 ? -3.811 -7.744 18.295 1.00 55.00 109 TRP A C 1
ATOM 843 O O . TRP A 1 109 ? -3.993 -8.150 19.452 1.00 55.00 109 TRP A O 1
ATOM 853 N N . PRO A 1 110 ? -2.931 -8.356 17.483 1.00 53.16 110 PRO A N 1
ATOM 854 C CA . PRO A 1 110 ? -2.158 -9.492 17.945 1.00 53.16 110 PRO A CA 1
ATOM 855 C C . PRO A 1 110 ? -1.138 -9.005 18.980 1.00 53.16 110 PRO A C 1
ATOM 857 O O . PRO A 1 110 ? -0.079 -8.487 18.639 1.00 53.16 110 PRO A O 1
ATOM 860 N N . GLY A 1 111 ? -1.431 -9.219 20.266 1.00 49.59 111 GLY A N 1
ATOM 861 C CA . GLY A 1 111 ? -0.493 -9.056 21.387 1.00 49.59 111 GLY A CA 1
ATOM 862 C C . GLY A 1 111 ? 0.648 -10.087 21.385 1.00 49.59 111 GLY A C 1
ATOM 863 O O . GLY A 1 111 ? 1.040 -10.578 22.440 1.00 49.59 111 GLY A O 1
ATOM 864 N N . GLY A 1 112 ? 1.136 -10.474 20.205 1.00 55.16 112 GLY A N 1
ATOM 865 C CA . GLY A 1 112 ? 2.124 -11.523 19.985 1.00 55.16 112 GLY A CA 1
ATOM 866 C C . GLY A 1 112 ? 3.493 -10.993 19.562 1.00 55.16 112 GLY A C 1
ATOM 867 O O . GLY A 1 112 ? 3.693 -9.810 19.291 1.00 55.16 112 GLY A O 1
ATOM 868 N N . ARG A 1 113 ? 4.463 -11.909 19.486 1.00 56.88 113 ARG A N 1
ATOM 869 C CA . ARG A 1 113 ? 5.808 -11.625 18.974 1.00 56.88 113 ARG A CA 1
ATOM 870 C C . ARG A 1 113 ? 5.716 -11.155 17.520 1.00 56.88 113 ARG A C 1
ATOM 872 O O . ARG A 1 113 ? 5.135 -11.853 16.691 1.00 56.88 113 ARG A O 1
ATOM 879 N N . ARG A 1 114 ? 6.320 -10.001 17.222 1.00 64.50 114 ARG A N 1
ATOM 880 C CA . ARG A 1 114 ? 6.373 -9.449 15.863 1.00 64.50 114 ARG A CA 1
ATOM 881 C C . ARG A 1 114 ? 7.001 -10.469 14.898 1.00 64.50 114 ARG A C 1
ATOM 883 O O . ARG A 1 114 ? 8.074 -10.997 15.213 1.00 64.50 114 ARG A O 1
ATOM 890 N N . PRO A 1 115 ? 6.349 -10.768 13.762 1.00 67.69 115 PRO A N 1
ATOM 891 C CA . PRO A 1 115 ? 6.943 -11.564 12.691 1.00 67.69 115 PRO A CA 1
ATOM 892 C C . PRO A 1 115 ? 8.252 -10.940 12.206 1.00 67.69 115 PRO A C 1
ATOM 894 O O . PRO A 1 115 ? 8.426 -9.723 12.293 1.00 67.69 115 PRO A O 1
ATOM 897 N N . ARG A 1 116 ? 9.184 -11.757 11.706 1.00 79.62 116 ARG A N 1
ATOM 898 C CA . ARG A 1 116 ? 10.424 -11.225 11.125 1.00 79.62 116 ARG A CA 1
ATOM 899 C C . ARG A 1 116 ? 10.097 -10.518 9.813 1.00 79.62 116 ARG A C 1
ATOM 901 O O . ARG A 1 116 ? 9.219 -10.979 9.088 1.00 79.62 116 ARG A O 1
ATOM 908 N N . ALA A 1 117 ? 10.825 -9.450 9.484 1.00 80.31 117 ALA A N 1
ATOM 909 C CA . ALA A 1 117 ? 10.650 -8.740 8.215 1.00 80.31 117 ALA A CA 1
ATOM 910 C C . ALA A 1 117 ? 10.738 -9.694 7.011 1.00 80.31 117 ALA A C 1
ATOM 912 O O . ALA A 1 117 ? 9.915 -9.615 6.106 1.00 80.31 117 ALA A O 1
ATOM 913 N N . ASP A 1 118 ? 11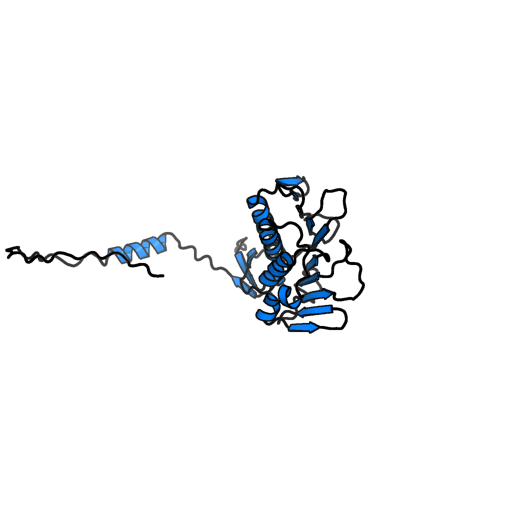.645 -10.675 7.066 1.00 84.81 118 ASP A N 1
ATOM 914 C CA . ASP A 1 118 ? 11.772 -11.719 6.043 1.00 84.81 118 ASP A CA 1
ATOM 915 C C . ASP A 1 118 ? 10.498 -12.561 5.872 1.00 84.81 118 ASP A C 1
ATOM 917 O O . ASP A 1 118 ? 10.152 -12.921 4.752 1.00 84.81 118 ASP A O 1
ATOM 921 N N . ASP A 1 119 ? 9.764 -12.848 6.952 1.00 87.81 119 ASP A N 1
ATOM 922 C CA . ASP A 1 119 ? 8.511 -13.608 6.868 1.00 87.81 119 ASP A CA 1
ATOM 923 C C . ASP A 1 119 ? 7.411 -12.778 6.190 1.00 87.81 119 ASP A C 1
ATOM 925 O O . ASP A 1 119 ? 6.617 -13.313 5.411 1.00 87.81 119 ASP A O 1
ATOM 929 N N . VAL A 1 120 ? 7.383 -11.472 6.487 1.00 90.38 120 VAL A N 1
ATOM 930 C CA . VAL A 1 120 ? 6.407 -10.502 5.964 1.00 90.38 120 VAL A CA 1
ATOM 931 C C . VAL A 1 120 ? 6.653 -10.210 4.484 1.00 90.38 120 VAL A C 1
ATOM 933 O O . VAL A 1 120 ? 5.695 -10.142 3.712 1.00 90.38 120 VAL A O 1
ATOM 936 N N . LEU A 1 121 ? 7.925 -10.069 4.099 1.00 94.12 121 LEU A N 1
ATOM 937 C CA . LEU A 1 121 ? 8.384 -9.688 2.760 1.00 94.12 121 LEU A CA 1
ATOM 938 C C . LEU A 1 121 ? 8.814 -10.881 1.896 1.00 94.12 121 LEU A C 1
ATOM 940 O O . LEU A 1 121 ? 9.270 -10.697 0.768 1.00 94.12 121 LEU A O 1
ATOM 944 N N . ARG A 1 122 ? 8.612 -12.112 2.375 1.00 95.06 122 ARG A N 1
ATOM 945 C CA . ARG A 1 122 ? 8.866 -13.350 1.627 1.00 95.06 122 ARG A CA 1
ATOM 946 C C . ARG A 1 122 ? 8.319 -13.346 0.190 1.00 95.06 122 ARG A C 1
ATOM 948 O O . ARG A 1 122 ? 9.069 -13.783 -0.680 1.00 95.06 122 ARG A O 1
ATOM 955 N N . PRO A 1 123 ? 7.114 -12.812 -0.116 1.00 96.94 123 PRO A N 1
ATOM 956 C CA . PRO A 1 123 ? 6.650 -12.720 -1.503 1.00 96.94 123 PRO A CA 1
ATOM 957 C C . PRO A 1 123 ? 7.592 -11.936 -2.429 1.00 96.94 123 PRO A C 1
ATOM 959 O O . PRO A 1 123 ? 7.701 -12.265 -3.608 1.00 96.94 123 PRO A O 1
ATOM 962 N N . LEU A 1 124 ? 8.291 -10.909 -1.929 1.00 96.69 124 LEU A N 1
ATOM 963 C CA . LEU A 1 124 ? 9.280 -10.149 -2.709 1.00 96.69 124 LEU A CA 1
ATOM 964 C C . LEU A 1 124 ? 10.511 -11.014 -2.994 1.00 96.69 124 LEU A C 1
ATOM 966 O O . LEU A 1 124 ? 10.974 -11.087 -4.132 1.00 96.69 124 LEU A O 1
ATOM 970 N N . ALA A 1 125 ? 11.007 -11.718 -1.971 1.00 95.31 125 ALA A N 1
ATOM 971 C CA . ALA A 1 125 ? 12.140 -12.632 -2.103 1.00 95.31 125 ALA A CA 1
ATOM 972 C C . ALA A 1 125 ? 11.856 -13.747 -3.127 1.00 95.31 125 ALA A C 1
ATOM 974 O O . ALA A 1 125 ? 12.684 -14.024 -3.993 1.00 95.31 125 ALA A O 1
ATOM 975 N N . GLU A 1 126 ? 10.668 -14.355 -3.055 1.00 96.06 126 GLU A N 1
ATOM 976 C CA . GLU A 1 126 ? 10.217 -15.409 -3.974 1.00 96.06 126 GLU A CA 1
ATOM 977 C C . GLU A 1 126 ? 10.048 -14.895 -5.415 1.00 96.06 126 GLU A C 1
ATOM 979 O O . GLU A 1 126 ? 10.316 -15.631 -6.363 1.00 96.06 126 GLU A O 1
ATOM 984 N N . ALA A 1 127 ? 9.690 -13.619 -5.592 1.00 96.00 127 ALA A N 1
ATOM 985 C CA . ALA A 1 127 ? 9.628 -12.949 -6.894 1.00 96.00 127 ALA A CA 1
ATOM 986 C C . ALA A 1 127 ? 10.997 -12.461 -7.412 1.00 96.00 127 ALA A C 1
ATOM 988 O O . ALA A 1 127 ? 11.068 -11.753 -8.416 1.00 96.00 127 ALA A O 1
ATOM 989 N N . GLY A 1 128 ? 12.096 -12.819 -6.740 1.00 96.31 128 GLY A N 1
ATOM 990 C CA . GLY A 1 128 ? 13.455 -12.492 -7.172 1.00 96.31 128 GLY A CA 1
ATOM 991 C C . GLY A 1 128 ? 13.897 -11.060 -6.866 1.00 96.31 128 GLY A C 1
ATOM 992 O O . GLY A 1 128 ? 14.896 -10.605 -7.428 1.00 96.31 128 GLY A O 1
ATOM 993 N N . TRP A 1 129 ? 13.194 -10.341 -5.984 1.00 97.25 129 TRP A N 1
ATOM 994 C CA . TRP A 1 129 ? 13.642 -9.024 -5.530 1.00 97.25 129 TRP A CA 1
ATOM 995 C C . TRP A 1 129 ? 14.950 -9.161 -4.748 1.00 97.25 129 TRP A C 1
ATOM 997 O O . TRP A 1 129 ? 15.134 -10.066 -3.929 1.00 97.25 129 TRP A O 1
ATOM 1007 N N . ARG A 1 130 ? 15.885 -8.242 -4.990 1.00 96.88 130 ARG A N 1
ATOM 1008 C CA . ARG A 1 130 ? 17.191 -8.239 -4.336 1.00 96.88 130 ARG A CA 1
ATOM 1009 C C . ARG A 1 130 ? 17.051 -7.728 -2.908 1.00 96.88 130 ARG A C 1
ATOM 1011 O O . ARG A 1 130 ? 16.766 -6.551 -2.708 1.00 96.88 130 ARG A O 1
ATOM 1018 N N . ARG A 1 131 ? 17.348 -8.594 -1.941 1.00 94.94 131 ARG A N 1
ATOM 1019 C CA . ARG A 1 131 ? 17.469 -8.230 -0.527 1.00 94.94 131 ARG A CA 1
ATOM 1020 C C . ARG A 1 131 ? 18.814 -7.559 -0.246 1.00 94.94 131 ARG A C 1
ATOM 1022 O O . ARG A 1 131 ? 19.857 -8.053 -0.681 1.00 94.94 131 ARG A O 1
ATOM 1029 N N . ARG A 1 132 ? 18.798 -6.473 0.519 1.00 93.81 132 ARG A N 1
ATOM 1030 C CA . ARG A 1 132 ? 19.965 -5.875 1.174 1.00 93.81 132 ARG A CA 1
ATOM 1031 C C . ARG A 1 132 ? 19.622 -5.628 2.634 1.00 93.81 132 ARG A C 1
ATOM 1033 O O . ARG A 1 132 ? 18.473 -5.396 2.972 1.00 93.81 132 ARG A O 1
ATOM 1040 N N . GLU A 1 133 ? 20.619 -5.717 3.490 1.00 92.81 133 GLU A N 1
ATOM 1041 C CA . GLU A 1 133 ? 20.469 -5.447 4.914 1.00 92.81 133 GLU A CA 1
ATOM 1042 C C . GLU A 1 133 ? 21.704 -4.686 5.366 1.00 92.81 133 GLU A C 1
ATOM 1044 O O . GLU A 1 133 ? 22.830 -5.035 4.993 1.00 92.81 133 GLU A O 1
ATOM 1049 N N . ASN A 1 134 ? 21.472 -3.624 6.122 1.00 89.50 134 ASN A N 1
ATOM 1050 C CA . ASN A 1 134 ? 22.496 -2.892 6.845 1.00 89.50 134 ASN A CA 1
ATOM 1051 C C . ASN A 1 134 ? 22.141 -2.895 8.347 1.00 89.50 134 ASN A C 1
ATOM 1053 O O . ASN A 1 134 ? 21.247 -3.616 8.777 1.00 89.50 134 ASN A O 1
ATOM 1057 N N . GLU A 1 135 ? 22.878 -2.143 9.162 1.00 85.62 135 GLU A N 1
ATOM 1058 C CA . GLU A 1 135 ? 22.682 -2.115 10.620 1.00 85.62 135 GLU A CA 1
ATOM 1059 C C . GLU A 1 135 ? 21.305 -1.565 11.053 1.00 85.62 135 GLU A C 1
ATOM 1061 O O . GLU A 1 135 ? 20.817 -1.892 12.136 1.00 85.62 135 GLU A O 1
ATOM 1066 N N . TRP A 1 136 ? 20.662 -0.764 10.204 1.00 84.62 136 TRP A N 1
ATOM 1067 C CA . TRP A 1 136 ? 19.478 0.030 10.532 1.00 84.62 136 TRP A CA 1
ATOM 1068 C C . TRP A 1 136 ? 18.288 -0.224 9.603 1.00 84.62 136 TRP A C 1
ATOM 1070 O O . TRP A 1 136 ? 17.208 0.274 9.880 1.00 84.62 136 TRP A O 1
ATOM 1080 N N . GLU A 1 137 ? 18.450 -0.975 8.515 1.00 88.56 137 GLU A N 1
ATOM 1081 C CA . GLU A 1 137 ? 17.404 -1.139 7.507 1.00 88.56 137 GLU A CA 1
ATOM 1082 C C . GLU A 1 137 ? 17.551 -2.446 6.716 1.00 88.56 137 GLU A C 1
ATOM 1084 O O . GLU A 1 137 ? 18.659 -2.900 6.395 1.00 88.56 137 GLU A O 1
ATOM 1089 N N . ILE A 1 138 ? 16.407 -3.034 6.364 1.00 91.62 138 ILE A N 1
ATOM 1090 C CA . ILE A 1 138 ? 16.286 -4.146 5.420 1.00 91.62 138 ILE A CA 1
ATOM 1091 C C . ILE A 1 138 ? 15.535 -3.655 4.183 1.00 91.62 138 ILE A C 1
ATOM 1093 O O . ILE A 1 138 ? 14.367 -3.287 4.271 1.00 91.62 138 ILE A O 1
ATOM 1097 N N . ASP A 1 139 ? 16.175 -3.760 3.022 1.00 93.75 139 ASP A N 1
ATOM 1098 C CA . ASP A 1 139 ? 15.621 -3.353 1.736 1.00 93.75 139 ASP A CA 1
ATOM 1099 C C . ASP A 1 139 ? 15.367 -4.545 0.821 1.00 93.75 139 ASP A C 1
ATOM 1101 O O . ASP A 1 139 ? 16.199 -5.443 0.672 1.00 93.75 139 ASP A O 1
ATOM 1105 N N . PHE A 1 140 ? 14.260 -4.485 0.094 1.00 96.25 140 PHE A N 1
ATOM 1106 C CA . PHE A 1 140 ? 13.975 -5.314 -1.065 1.00 96.25 140 PHE A CA 1
ATOM 1107 C C . PHE A 1 140 ? 13.828 -4.417 -2.286 1.00 96.25 140 PHE A C 1
ATOM 1109 O O . PHE A 1 140 ? 12.946 -3.564 -2.348 1.00 96.25 140 PHE A O 1
ATOM 1116 N N . THR A 1 141 ? 14.685 -4.620 -3.282 1.00 96.31 141 THR A N 1
ATOM 1117 C CA . THR A 1 141 ? 14.646 -3.883 -4.548 1.00 96.31 141 THR A CA 1
ATOM 1118 C C . THR A 1 141 ? 14.180 -4.795 -5.673 1.00 96.31 141 THR A C 1
ATOM 1120 O O . THR A 1 141 ? 14.736 -5.876 -5.871 1.00 96.31 141 THR A O 1
ATOM 1123 N N . SER A 1 142 ? 13.196 -4.337 -6.435 1.00 95.81 142 SER A N 1
ATOM 1124 C CA . SER A 1 142 ? 12.735 -4.982 -7.672 1.00 95.81 142 SER A CA 1
ATOM 1125 C C . SER A 1 142 ? 13.886 -5.261 -8.660 1.00 95.81 142 SER A C 1
ATOM 1127 O O . SER A 1 142 ? 14.898 -4.546 -8.651 1.00 95.81 142 SER A O 1
ATOM 1129 N N . PRO A 1 143 ? 13.769 -6.297 -9.518 1.00 93.69 143 PRO A N 1
ATOM 1130 C CA . PRO A 1 143 ? 14.802 -6.634 -10.502 1.00 93.69 143 PRO A CA 1
ATOM 1131 C C . PRO A 1 143 ? 15.141 -5.512 -11.494 1.00 93.69 143 PRO A C 1
ATOM 1133 O O . PRO A 1 143 ? 16.277 -5.445 -11.957 1.00 93.69 143 PRO A O 1
ATOM 1136 N N . ASP A 1 144 ? 14.175 -4.644 -11.802 1.00 91.56 144 ASP A N 1
ATOM 1137 C CA . ASP A 1 144 ? 14.316 -3.476 -12.683 1.00 91.56 144 ASP A CA 1
ATOM 1138 C C . ASP A 1 144 ? 14.808 -2.212 -11.949 1.00 91.56 144 ASP A C 1
ATOM 1140 O O . ASP A 1 144 ? 15.115 -1.213 -12.587 1.00 91.56 144 ASP A O 1
ATOM 1144 N N . HIS A 1 145 ? 14.949 -2.266 -10.619 1.00 91.88 145 HIS A N 1
ATOM 1145 C CA . HIS A 1 145 ? 15.365 -1.153 -9.762 1.00 91.88 145 HIS A CA 1
ATOM 1146 C C . HIS A 1 145 ? 14.384 0.032 -9.689 1.00 91.88 145 HIS A C 1
ATOM 1148 O O . HIS A 1 145 ? 14.769 1.107 -9.222 1.00 91.88 145 HIS A O 1
ATOM 1154 N N . LEU A 1 146 ? 13.117 -0.164 -10.068 1.00 92.12 146 LEU A N 1
ATOM 1155 C CA . LEU A 1 146 ? 12.104 0.902 -10.100 1.00 92.12 146 LEU A CA 1
ATOM 1156 C C . LEU A 1 146 ? 11.191 0.935 -8.872 1.00 92.12 146 LEU A C 1
ATOM 1158 O O . LEU A 1 146 ? 10.497 1.922 -8.633 1.00 92.12 146 LEU A O 1
ATOM 1162 N N . ALA A 1 147 ? 11.193 -0.128 -8.076 1.00 94.50 147 ALA A N 1
ATOM 1163 C CA . ALA A 1 147 ? 10.464 -0.221 -6.816 1.00 94.50 147 ALA A CA 1
ATOM 1164 C C . ALA A 1 147 ? 11.346 -0.726 -5.670 1.00 94.50 147 ALA A C 1
ATOM 1166 O O . ALA A 1 147 ? 12.237 -1.565 -5.860 1.00 94.50 147 ALA A O 1
ATOM 1167 N N . THR A 1 148 ? 11.099 -0.206 -4.469 1.00 94.94 148 THR A N 1
ATOM 1168 C CA . THR A 1 148 ? 11.802 -0.569 -3.235 1.00 94.94 148 THR A CA 1
ATOM 1169 C C . THR A 1 148 ? 10.812 -0.702 -2.084 1.00 94.94 148 THR A C 1
ATOM 1171 O O . THR A 1 148 ? 9.915 0.125 -1.937 1.00 94.94 148 THR A O 1
ATOM 1174 N N . VAL A 1 149 ? 10.995 -1.732 -1.263 1.00 95.56 149 VAL A N 1
ATOM 1175 C CA . VAL A 1 149 ? 10.345 -1.877 0.042 1.00 95.56 149 VAL A CA 1
ATOM 1176 C C . VAL A 1 149 ? 11.434 -1.897 1.099 1.00 95.56 149 VAL A C 1
ATOM 1178 O O . VAL A 1 149 ? 12.312 -2.754 1.046 1.00 95.56 149 VAL A O 1
ATOM 1181 N N . SER A 1 150 ? 11.350 -0.973 2.039 1.00 92.31 150 SER A N 1
ATOM 1182 C CA . SER A 1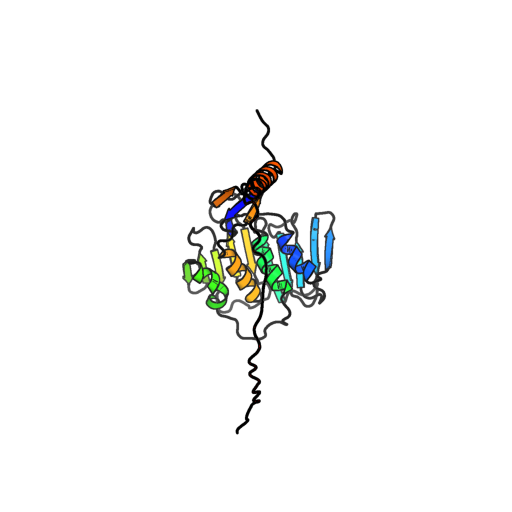 150 ? 12.322 -0.747 3.095 1.00 92.31 150 SER A CA 1
ATOM 1183 C C . SER A 1 150 ? 11.664 -0.945 4.454 1.00 92.31 150 SER A C 1
ATOM 1185 O O . SER A 1 150 ? 10.511 -0.555 4.670 1.00 92.31 150 SER A O 1
ATOM 1187 N N . TYR A 1 151 ? 12.391 -1.597 5.354 1.00 90.69 151 TYR A N 1
ATOM 1188 C CA . TYR A 1 151 ? 11.993 -1.808 6.735 1.00 90.69 151 TYR A CA 1
ATOM 1189 C C . TYR A 1 151 ? 13.083 -1.311 7.677 1.00 90.69 151 TYR A C 1
ATOM 1191 O O . TYR A 1 151 ? 14.158 -1.908 7.739 1.00 90.69 151 TYR A O 1
ATOM 1199 N N . ASP A 1 152 ? 12.789 -0.255 8.426 1.00 86.19 152 ASP A N 1
ATOM 1200 C CA . ASP A 1 152 ? 13.702 0.315 9.411 1.00 86.19 152 ASP A CA 1
ATOM 1201 C C . ASP A 1 152 ? 13.792 -0.596 10.652 1.00 86.19 152 ASP A C 1
ATOM 1203 O O . ASP A 1 152 ? 12.795 -0.947 11.297 1.00 86.19 152 ASP A O 1
ATOM 1207 N N . THR A 1 153 ? 15.015 -1.023 10.961 1.00 81.69 153 THR A N 1
ATOM 1208 C CA . THR A 1 153 ? 15.374 -1.892 12.084 1.00 81.69 153 THR A CA 1
ATOM 1209 C C . THR A 1 153 ? 16.089 -1.147 13.208 1.00 81.69 153 THR A C 1
ATOM 1211 O O . THR A 1 153 ? 16.621 -1.803 14.108 1.00 81.69 153 THR A O 1
ATOM 1214 N N . THR A 1 154 ? 16.113 0.191 13.187 1.00 77.75 154 THR A N 1
ATOM 1215 C CA . THR A 1 154 ? 16.836 1.024 14.155 1.00 77.75 154 THR A CA 1
ATOM 1216 C C . THR A 1 154 ? 16.456 0.667 15.603 1.00 77.75 154 THR A C 1
ATOM 1218 O O . THR A 1 154 ? 15.324 0.897 16.044 1.00 77.75 154 THR A O 1
ATOM 1221 N N . PRO A 1 155 ? 17.392 0.106 16.395 1.00 62.19 155 PRO A N 1
ATOM 1222 C CA . PRO A 1 155 ? 17.177 -0.232 17.794 1.00 62.19 155 PRO A CA 1
ATOM 1223 C C . PRO A 1 155 ? 16.828 1.002 18.628 1.00 62.19 155 PRO A C 1
ATOM 1225 O O . PRO A 1 155 ? 17.499 2.028 18.564 1.00 62.19 155 PRO A O 1
ATOM 1228 N N . GLY A 1 156 ? 15.811 0.884 19.482 1.00 57.09 156 GLY A N 1
ATOM 1229 C CA . GLY A 1 156 ? 15.450 1.943 20.428 1.00 57.09 156 GLY A CA 1
ATOM 1230 C C . GLY A 1 156 ? 14.628 3.087 19.834 1.00 57.09 156 GLY A C 1
ATOM 1231 O O . GLY A 1 156 ? 14.262 3.992 20.585 1.00 57.09 156 GLY A O 1
ATOM 1232 N N . HIS A 1 157 ? 14.277 3.037 18.543 1.00 59.41 157 HIS A N 1
ATOM 1233 C CA . HIS A 1 157 ? 13.255 3.930 18.012 1.00 59.41 157 HIS A CA 1
ATOM 1234 C C . HIS A 1 157 ? 11.931 3.658 18.750 1.00 59.41 157 HIS A C 1
ATOM 1236 O O . HIS A 1 157 ? 11.570 2.486 18.938 1.00 59.41 157 HIS A O 1
ATOM 1242 N N . PRO A 1 158 ? 11.219 4.694 19.237 1.00 51.62 158 PRO A N 1
ATOM 1243 C CA . PRO A 1 158 ? 9.956 4.488 19.920 1.00 51.62 158 PRO A CA 1
ATOM 1244 C C . PRO A 1 158 ? 9.019 3.694 19.015 1.00 51.62 158 PRO A C 1
ATOM 1246 O O . PRO A 1 158 ? 8.777 4.077 17.872 1.00 51.62 158 PRO A O 1
ATOM 1249 N N . LEU A 1 159 ? 8.456 2.609 19.548 1.00 51.72 159 LEU A N 1
ATOM 1250 C CA . LEU A 1 159 ? 7.281 1.950 18.979 1.00 51.72 159 LEU A CA 1
ATOM 1251 C C . LEU A 1 159 ? 6.063 2.865 19.185 1.00 51.72 159 LEU A C 1
ATOM 1253 O O . LEU A 1 159 ? 5.079 2.467 19.804 1.00 51.72 159 LEU A O 1
ATOM 1257 N N . ASP A 1 160 ? 6.161 4.129 18.784 1.00 58.75 160 ASP A N 1
ATOM 1258 C CA . ASP A 1 160 ? 5.026 5.029 18.800 1.00 58.75 160 ASP A CA 1
ATOM 1259 C C . ASP A 1 160 ? 4.155 4.752 17.567 1.00 58.75 160 ASP A C 1
ATOM 1261 O O . ASP A 1 160 ? 4.553 4.078 16.609 1.00 58.75 160 ASP A O 1
ATOM 1265 N N . SER A 1 161 ? 2.906 5.192 17.626 1.00 59.03 161 SER A N 1
ATOM 1266 C CA . SER A 1 161 ? 1.954 4.952 16.550 1.00 59.03 161 SER A CA 1
ATOM 1267 C C . SER A 1 161 ? 2.149 5.846 15.323 1.00 59.03 161 SER A C 1
ATOM 1269 O O . SER A 1 161 ? 1.465 5.618 14.326 1.00 59.03 161 SER A O 1
ATOM 1271 N N . GLY A 1 162 ? 3.056 6.824 15.377 1.00 62.03 162 GLY A N 1
ATOM 1272 C CA . GLY A 1 162 ? 3.414 7.746 14.299 1.00 62.03 162 GLY A CA 1
ATOM 1273 C C . GLY A 1 162 ? 4.721 7.410 13.574 1.00 62.03 162 GLY A C 1
ATOM 1274 O O . GLY A 1 162 ? 4.940 7.926 12.486 1.00 62.03 162 GLY A O 1
ATOM 1275 N N . TYR A 1 163 ? 5.573 6.543 14.122 1.00 75.06 163 TYR A N 1
ATOM 1276 C CA . TYR A 1 163 ? 6.787 6.084 13.457 1.00 75.06 163 TYR A CA 1
ATOM 1277 C C . TYR A 1 163 ? 6.448 5.095 12.340 1.00 75.06 163 TYR A C 1
ATOM 1279 O O . TYR A 1 163 ? 5.706 4.135 12.575 1.00 75.06 163 TYR A O 1
ATOM 1287 N N . GLU A 1 164 ? 7.004 5.334 11.151 1.00 78.88 164 GLU A N 1
ATOM 1288 C CA . GLU A 1 164 ? 6.732 4.655 9.877 1.00 78.88 164 GLU A CA 1
ATOM 1289 C C . GLU A 1 164 ? 7.906 3.753 9.456 1.00 78.88 164 GLU A C 1
ATOM 1291 O O . GLU A 1 164 ? 8.663 4.114 8.559 1.00 78.88 164 GLU A O 1
ATOM 1296 N N . PRO A 1 165 ? 8.100 2.576 10.081 1.00 80.44 165 PRO A N 1
ATOM 1297 C CA . PRO A 1 165 ? 9.231 1.717 9.755 1.00 80.44 165 PRO A CA 1
ATOM 1298 C C . PRO A 1 165 ? 9.079 1.028 8.404 1.00 80.44 165 PRO A C 1
ATOM 1300 O O . PRO A 1 165 ? 10.066 0.524 7.892 1.00 80.44 165 PRO A O 1
ATOM 1303 N N . TRP A 1 166 ? 7.872 0.954 7.835 1.00 88.50 166 TRP A N 1
ATOM 1304 C CA . TRP A 1 166 ? 7.671 0.406 6.496 1.00 88.50 166 TRP A CA 1
ATOM 1305 C C . TRP A 1 166 ? 7.570 1.547 5.499 1.00 88.50 166 TRP A C 1
ATOM 1307 O O . TRP A 1 166 ? 6.585 2.288 5.515 1.00 88.50 166 TRP A O 1
ATOM 1317 N N . LEU A 1 167 ? 8.548 1.638 4.604 1.00 91.50 167 LEU A N 1
ATOM 1318 C CA . LEU A 1 167 ? 8.543 2.579 3.494 1.00 91.50 167 LEU A CA 1
ATOM 1319 C C . LEU A 1 167 ? 8.523 1.806 2.183 1.00 91.50 167 LEU A C 1
ATOM 1321 O O . LEU A 1 167 ? 9.352 0.940 1.924 1.00 91.50 167 LEU A O 1
ATOM 1325 N N . ILE A 1 168 ? 7.547 2.108 1.343 1.00 94.06 168 ILE A N 1
ATOM 1326 C CA . ILE A 1 168 ? 7.359 1.480 0.042 1.00 94.06 168 ILE A CA 1
ATOM 1327 C C . ILE A 1 168 ? 7.401 2.583 -0.995 1.00 94.06 168 ILE A C 1
ATOM 1329 O O . ILE A 1 168 ? 6.769 3.621 -0.834 1.00 94.06 168 ILE A O 1
ATOM 1333 N N . SER A 1 169 ? 8.140 2.350 -2.068 1.00 90.88 169 SER A N 1
ATOM 1334 C CA . SER A 1 169 ? 8.249 3.278 -3.185 1.00 90.88 169 SER A CA 1
ATOM 1335 C C . SER A 1 169 ? 8.199 2.523 -4.503 1.00 90.88 169 SER A C 1
ATOM 1337 O O . SER A 1 169 ? 8.733 1.416 -4.621 1.00 90.88 169 SER A O 1
ATOM 1339 N N . GLY A 1 170 ? 7.564 3.126 -5.500 1.00 88.44 170 GLY A N 1
ATOM 1340 C CA . GLY A 1 170 ? 7.509 2.608 -6.862 1.00 88.44 170 GLY A CA 1
ATOM 1341 C C . GLY A 1 170 ? 7.659 3.723 -7.885 1.00 88.44 170 GLY A C 1
ATOM 1342 O O . GLY A 1 170 ? 7.552 4.900 -7.542 1.00 88.44 170 GLY A O 1
ATOM 1343 N N . ALA A 1 171 ? 7.936 3.329 -9.131 1.00 81.06 171 ALA A N 1
ATOM 1344 C CA . ALA A 1 171 ? 8.211 4.243 -10.239 1.00 81.06 171 ALA A CA 1
ATOM 1345 C C . ALA A 1 171 ? 9.375 5.225 -9.963 1.00 81.06 171 ALA A C 1
ATOM 1347 O O . ALA A 1 171 ? 9.350 6.367 -10.408 1.00 81.06 171 ALA A O 1
ATOM 1348 N N . ARG A 1 172 ? 10.401 4.789 -9.213 1.00 77.44 172 ARG A N 1
ATOM 1349 C CA . ARG A 1 172 ? 11.550 5.629 -8.828 1.00 77.44 172 ARG A CA 1
ATOM 1350 C C . ARG A 1 172 ? 12.417 6.027 -10.029 1.00 77.44 172 ARG A C 1
ATOM 1352 O O . ARG A 1 172 ? 12.535 5.287 -10.999 1.00 77.44 172 ARG A O 1
ATOM 1359 N N . ASN A 1 173 ? 13.171 7.118 -9.852 1.00 62.50 173 ASN A N 1
ATOM 1360 C CA . ASN A 1 173 ? 14.306 7.558 -10.688 1.00 62.50 173 ASN A CA 1
ATOM 1361 C C . ASN A 1 173 ? 13.970 8.173 -12.056 1.00 62.50 173 ASN A C 1
ATOM 1363 O O . ASN A 1 173 ? 14.871 8.309 -12.884 1.00 62.50 173 ASN A O 1
ATOM 1367 N N . LEU A 1 174 ? 12.732 8.610 -12.297 1.00 56.25 174 LEU A N 1
ATOM 1368 C CA . LEU A 1 174 ? 12.347 9.161 -13.608 1.00 56.25 174 LEU A CA 1
ATOM 1369 C C . LEU A 1 174 ? 11.959 10.637 -13.607 1.00 56.25 174 LEU A C 1
ATOM 1371 O O . LEU A 1 174 ? 11.559 11.175 -14.636 1.00 56.25 174 LEU A O 1
ATOM 1375 N N . GLY A 1 175 ? 12.178 11.320 -12.481 1.00 53.16 175 GLY A N 1
ATOM 1376 C CA . GLY A 1 175 ? 12.304 12.772 -12.451 1.00 53.16 175 GLY A CA 1
ATOM 1377 C C . GLY A 1 175 ? 11.099 13.533 -12.993 1.00 53.16 175 GLY A C 1
ATOM 1378 O O . GLY A 1 175 ? 11.309 14.605 -13.528 1.00 53.16 175 GLY A O 1
ATOM 1379 N N . HIS A 1 176 ? 9.868 13.025 -12.874 1.00 53.97 176 HIS A N 1
ATOM 1380 C CA . HIS A 1 176 ? 8.660 13.711 -13.360 1.00 53.97 176 HIS A CA 1
ATOM 1381 C C . HIS A 1 176 ? 7.384 13.303 -12.602 1.00 53.97 176 HIS A C 1
ATOM 1383 O O . HIS A 1 176 ? 6.355 13.053 -13.212 1.00 53.97 176 HIS A O 1
ATOM 1389 N N . GLY A 1 177 ? 7.420 13.245 -11.266 1.00 63.31 177 GLY A N 1
ATOM 1390 C CA . GLY A 1 177 ? 6.194 13.159 -10.454 1.00 63.31 177 GLY A CA 1
ATOM 1391 C C . GLY A 1 177 ? 5.319 11.922 -10.701 1.00 63.31 177 GLY A C 1
ATOM 1392 O O . GLY A 1 177 ? 4.123 11.990 -10.446 1.00 63.31 177 GLY A O 1
ATOM 1393 N N . HIS A 1 178 ? 5.900 10.833 -11.213 1.00 71.75 178 HIS A N 1
ATOM 1394 C CA . HIS A 1 178 ? 5.251 9.523 -11.362 1.00 71.75 178 HIS A CA 1
ATOM 1395 C C . HIS A 1 178 ? 5.549 8.589 -10.188 1.00 71.75 178 HIS A C 1
ATOM 1397 O O . HIS A 1 178 ? 4.878 7.571 -10.018 1.00 71.75 178 HIS A O 1
ATOM 1403 N N . ASP A 1 179 ? 6.557 8.941 -9.392 1.00 87.81 179 ASP A N 1
ATOM 1404 C CA . ASP A 1 179 ? 6.909 8.269 -8.159 1.00 87.81 179 ASP A CA 1
ATOM 1405 C C . ASP A 1 179 ? 5.711 8.290 -7.206 1.00 87.81 179 ASP A C 1
ATOM 1407 O O . ASP A 1 179 ? 5.007 9.296 -7.066 1.00 87.81 179 ASP A O 1
ATOM 1411 N N . TRP A 1 180 ? 5.517 7.177 -6.516 1.00 92.50 180 TRP A N 1
ATOM 1412 C CA . TRP A 1 180 ? 4.551 7.070 -5.437 1.00 92.50 180 TRP A CA 1
ATOM 1413 C C . TRP A 1 180 ? 5.206 6.451 -4.215 1.00 92.50 180 TRP A C 1
ATOM 1415 O O . TRP A 1 180 ? 6.186 5.702 -4.314 1.00 92.50 180 TRP A O 1
ATOM 1425 N N . TYR A 1 181 ? 4.636 6.764 -3.057 1.00 92.81 181 TYR A N 1
ATOM 1426 C CA . TYR A 1 181 ? 5.120 6.306 -1.769 1.00 92.81 181 TYR A CA 1
ATOM 1427 C C . TYR A 1 181 ? 3.967 5.770 -0.930 1.00 92.81 181 TYR A C 1
ATOM 1429 O O . TYR A 1 181 ? 2.856 6.306 -0.942 1.00 92.81 181 TYR A O 1
ATOM 1437 N N . ALA A 1 182 ? 4.252 4.729 -0.159 1.00 95.50 182 ALA A N 1
ATOM 1438 C CA . ALA A 1 182 ? 3.397 4.293 0.926 1.00 95.50 182 ALA A CA 1
ATOM 1439 C C . ALA A 1 182 ? 4.211 4.142 2.208 1.00 95.50 182 ALA A C 1
ATOM 1441 O O . ALA A 1 182 ? 5.331 3.634 2.182 1.00 95.50 182 ALA A O 1
ATOM 1442 N N . ALA A 1 183 ? 3.638 4.585 3.320 1.00 94.25 183 ALA A N 1
ATOM 1443 C CA . ALA A 1 183 ? 4.283 4.570 4.623 1.00 94.25 183 ALA A CA 1
ATOM 1444 C C . ALA A 1 183 ? 3.344 3.941 5.646 1.00 94.25 183 ALA A C 1
ATOM 1446 O O . ALA A 1 183 ? 2.190 4.366 5.774 1.00 94.25 183 ALA A O 1
ATOM 1447 N N . PHE A 1 184 ? 3.813 2.907 6.346 1.00 93.31 184 PHE A N 1
ATOM 1448 C CA . PHE A 1 184 ? 3.011 2.203 7.346 1.00 93.31 184 PHE A CA 1
ATOM 1449 C C . PHE A 1 184 ? 3.665 2.288 8.709 1.00 93.31 184 PHE A C 1
ATOM 1451 O O . PHE A 1 184 ? 4.854 1.999 8.868 1.00 93.31 184 PHE A O 1
ATOM 1458 N N . THR A 1 185 ? 2.864 2.631 9.714 1.00 90.12 185 THR A N 1
ATOM 1459 C CA . THR A 1 185 ? 3.379 2.802 11.060 1.00 90.12 185 THR A CA 1
ATOM 1460 C C . THR A 1 185 ? 3.700 1.473 11.712 1.00 90.12 185 THR A C 1
ATOM 1462 O O . THR A 1 185 ? 3.260 0.399 11.287 1.00 90.12 185 THR A O 1
ATOM 1465 N N . THR A 1 186 ? 4.488 1.559 12.776 1.00 83.44 186 THR A N 1
ATOM 1466 C CA . THR A 1 186 ? 5.114 0.453 13.506 1.00 83.44 186 THR A CA 1
ATOM 1467 C C . THR A 1 186 ? 4.172 -0.674 13.876 1.00 83.44 186 THR A C 1
ATOM 1469 O O . THR A 1 186 ? 4.583 -1.814 14.066 1.00 83.44 186 THR A O 1
ATOM 1472 N N . HIS A 1 187 ? 2.904 -0.357 14.002 1.00 84.69 187 HIS A N 1
ATOM 1473 C CA . HIS A 1 187 ? 1.875 -1.214 14.534 1.00 84.69 187 HIS A CA 1
ATOM 1474 C C . HIS A 1 187 ? 0.912 -1.756 13.479 1.00 84.69 187 HIS A C 1
ATOM 1476 O O . HIS A 1 187 ? -0.037 -2.459 13.816 1.00 84.69 187 HIS A O 1
ATOM 1482 N N . THR A 1 188 ? 1.174 -1.458 12.208 1.00 89.06 188 THR A N 1
ATOM 1483 C CA . THR A 1 188 ? 0.385 -1.964 11.089 1.00 89.06 188 THR A CA 1
ATOM 1484 C C . THR A 1 188 ? 0.415 -3.495 11.089 1.00 89.06 188 THR A C 1
ATOM 1486 O O . THR A 1 188 ? 1.507 -4.077 11.114 1.00 89.06 188 THR A O 1
ATOM 1489 N N . PRO A 1 189 ? -0.748 -4.175 11.063 1.00 89.56 189 PRO A N 1
ATOM 1490 C CA . PRO A 1 189 ? -0.793 -5.628 11.053 1.00 89.56 189 PRO A CA 1
ATOM 1491 C C . PRO A 1 189 ? 0.018 -6.194 9.887 1.00 89.56 189 PRO A C 1
ATOM 1493 O O . PRO A 1 189 ? -0.184 -5.831 8.727 1.00 89.56 189 PRO A O 1
ATOM 1496 N N . THR A 1 190 ? 0.930 -7.119 10.185 1.00 89.00 190 THR A N 1
ATOM 1497 C CA . THR A 1 190 ? 1.892 -7.634 9.198 1.00 89.00 190 THR A CA 1
ATOM 1498 C C . THR A 1 190 ? 1.227 -8.272 7.990 1.00 89.00 190 THR A C 1
ATOM 1500 O O . THR A 1 190 ? 1.765 -8.194 6.895 1.00 89.00 190 THR A O 1
ATOM 1503 N N . ARG A 1 191 ? 0.034 -8.851 8.153 1.00 90.94 191 ARG A N 1
ATOM 1504 C CA . ARG A 1 191 ? -0.749 -9.388 7.036 1.00 90.94 191 ARG A CA 1
ATOM 1505 C C . ARG A 1 191 ? -1.123 -8.338 5.989 1.00 90.94 191 ARG A C 1
ATOM 1507 O O . ARG A 1 191 ? -1.167 -8.676 4.813 1.00 90.94 191 ARG A O 1
ATOM 1514 N N . LEU A 1 192 ? -1.358 -7.087 6.395 1.00 94.19 192 LEU A N 1
ATOM 1515 C CA . LEU A 1 192 ? -1.668 -5.994 5.470 1.00 94.19 192 LEU A CA 1
ATOM 1516 C C . LEU A 1 192 ? -0.417 -5.632 4.665 1.00 94.19 192 LEU A C 1
ATOM 1518 O O . LEU A 1 192 ? -0.475 -5.500 3.445 1.00 94.19 192 LEU A O 1
ATOM 1522 N N . VAL A 1 193 ? 0.738 -5.584 5.338 1.00 94.25 193 VAL A N 1
ATOM 1523 C CA . VAL A 1 193 ? 2.045 -5.381 4.694 1.00 94.25 193 VAL A CA 1
ATOM 1524 C C . VAL A 1 193 ? 2.369 -6.535 3.737 1.00 94.25 193 VAL A C 1
ATOM 1526 O O . VAL A 1 193 ? 2.753 -6.299 2.595 1.00 94.25 193 VAL A O 1
ATOM 1529 N N . THR A 1 194 ? 2.146 -7.786 4.149 1.00 95.19 194 THR A N 1
ATOM 1530 C CA . THR A 1 194 ? 2.328 -8.972 3.298 1.00 95.19 194 THR A CA 1
ATOM 1531 C C . THR A 1 194 ? 1.389 -8.969 2.095 1.00 95.19 194 THR A C 1
ATOM 1533 O O . THR A 1 194 ? 1.808 -9.372 1.012 1.00 95.19 194 THR A O 1
ATOM 1536 N N . ALA A 1 195 ? 0.143 -8.506 2.235 1.00 96.75 195 ALA A N 1
ATOM 1537 C CA . ALA A 1 195 ? -0.786 -8.390 1.111 1.00 96.75 195 ALA A CA 1
ATOM 1538 C C . ALA A 1 195 ? -0.274 -7.390 0.062 1.00 96.75 195 ALA A C 1
ATOM 1540 O O . ALA A 1 195 ? -0.267 -7.698 -1.131 1.00 96.75 195 ALA A O 1
ATOM 1541 N N . VAL A 1 196 ? 0.245 -6.242 0.508 1.00 97.50 196 VAL A N 1
ATOM 1542 C CA . VAL A 1 196 ? 0.900 -5.263 -0.371 1.00 97.50 196 VAL A CA 1
ATOM 1543 C C . VAL A 1 196 ? 2.138 -5.865 -1.036 1.00 97.50 196 VAL A C 1
ATOM 1545 O O . VAL A 1 196 ? 2.241 -5.830 -2.260 1.00 97.50 196 VAL A O 1
ATOM 1548 N N . ALA A 1 197 ? 3.035 -6.490 -0.270 1.00 97.12 197 ALA A N 1
ATOM 1549 C CA . ALA A 1 197 ? 4.224 -7.157 -0.805 1.00 97.12 197 ALA A CA 1
ATOM 1550 C C . ALA A 1 197 ? 3.865 -8.226 -1.854 1.00 97.12 197 ALA A C 1
ATOM 1552 O O . ALA A 1 197 ? 4.467 -8.286 -2.922 1.00 97.12 197 ALA A O 1
ATOM 1553 N N . THR A 1 198 ? 2.827 -9.022 -1.592 1.00 97.56 198 THR A N 1
ATOM 1554 C CA . THR A 1 198 ? 2.313 -10.030 -2.532 1.00 97.56 198 THR A CA 1
ATOM 1555 C C . THR A 1 198 ? 1.816 -9.384 -3.820 1.00 97.56 198 THR A C 1
ATOM 1557 O O . THR A 1 198 ? 2.093 -9.891 -4.906 1.00 97.56 198 THR A O 1
ATOM 1560 N N . ARG A 1 199 ? 1.108 -8.251 -3.725 1.00 97.56 199 ARG A N 1
ATOM 1561 C CA . ARG A 1 199 ? 0.624 -7.542 -4.911 1.00 97.56 199 ARG A CA 1
ATOM 1562 C C . ARG A 1 199 ? 1.768 -6.961 -5.735 1.00 97.56 199 ARG A C 1
ATOM 1564 O O . ARG A 1 199 ? 1.739 -7.109 -6.951 1.00 97.56 199 ARG A O 1
ATOM 1571 N N . LEU A 1 200 ? 2.770 -6.358 -5.095 1.00 96.88 200 LEU A N 1
ATOM 1572 C CA . LEU A 1 200 ? 3.951 -5.802 -5.772 1.00 96.88 200 LEU A CA 1
ATOM 1573 C C . LEU A 1 200 ? 4.776 -6.874 -6.497 1.00 96.88 200 LEU A C 1
ATOM 1575 O O . LEU A 1 200 ? 5.349 -6.596 -7.547 1.00 96.88 200 LEU A O 1
ATOM 1579 N N . SER A 1 201 ? 4.797 -8.093 -5.961 1.00 96.44 201 SER A N 1
ATOM 1580 C CA . SER A 1 201 ? 5.437 -9.264 -6.567 1.00 96.44 201 SER A CA 1
ATOM 1581 C C . SER A 1 201 ? 4.649 -9.919 -7.701 1.00 96.44 201 SER A C 1
ATOM 1583 O O . SER A 1 201 ? 5.183 -10.796 -8.381 1.00 96.44 201 SER A O 1
ATOM 1585 N N . SER A 1 202 ? 3.373 -9.571 -7.883 1.00 95.06 202 SER A N 1
ATOM 1586 C CA . SER A 1 202 ? 2.515 -10.254 -8.849 1.00 95.06 202 SER A CA 1
ATOM 1587 C C . SER A 1 202 ? 2.884 -9.872 -10.289 1.00 95.06 202 SER A C 1
ATOM 1589 O O . SER A 1 202 ? 2.961 -8.681 -10.595 1.00 95.06 202 SER A O 1
ATOM 1591 N N . PRO A 1 203 ? 3.033 -10.846 -11.209 1.00 92.12 203 PRO A N 1
ATOM 1592 C CA . PRO A 1 203 ? 3.215 -10.570 -12.634 1.00 92.12 203 PRO A CA 1
ATOM 1593 C C . PRO A 1 203 ? 1.896 -10.227 -13.348 1.00 92.12 203 PRO A C 1
ATOM 1595 O O . PRO A 1 203 ? 1.886 -10.036 -14.562 1.00 92.12 203 PRO A O 1
ATOM 1598 N N . GLU A 1 204 ? 0.767 -10.226 -12.634 1.00 93.25 204 GLU A N 1
ATOM 1599 C CA . GLU A 1 204 ? -0.549 -9.971 -13.212 1.00 93.25 204 GLU A CA 1
ATOM 1600 C C . GLU A 1 204 ? -0.666 -8.509 -13.682 1.00 93.25 204 GLU A C 1
ATOM 1602 O O . GLU A 1 204 ? -0.597 -7.594 -12.851 1.00 93.25 204 GLU A O 1
ATOM 1607 N N . PRO A 1 205 ? -0.877 -8.264 -14.989 1.00 93.25 205 PRO A N 1
ATOM 1608 C CA . PRO A 1 205 ? -1.010 -6.911 -15.498 1.00 93.25 205 PRO A CA 1
ATOM 1609 C C . PRO A 1 205 ? -2.357 -6.297 -15.099 1.00 93.25 205 PRO A C 1
ATOM 1611 O O . PRO A 1 205 ? -3.359 -6.997 -14.952 1.00 93.25 205 PRO A O 1
ATOM 1614 N N . VAL A 1 206 ? -2.397 -4.971 -14.987 1.00 92.81 206 VAL A N 1
ATOM 1615 C CA . VAL A 1 206 ? -3.602 -4.217 -14.613 1.00 92.81 206 VAL A CA 1
ATOM 1616 C C . VAL A 1 206 ? -4.160 -3.412 -15.781 1.00 92.81 206 VAL A C 1
ATOM 1618 O O . VAL A 1 206 ? -3.388 -2.886 -16.584 1.00 92.81 206 VAL A O 1
ATOM 1621 N N . PRO A 1 207 ? -5.492 -3.304 -15.914 1.00 91.12 207 PRO A N 1
ATOM 1622 C CA . PRO A 1 207 ? -6.096 -2.499 -16.961 1.00 91.12 207 PRO A CA 1
ATOM 1623 C C . PRO A 1 207 ? -5.895 -1.001 -16.697 1.00 91.12 207 PRO A C 1
ATOM 1625 O O . PRO A 1 207 ? -6.096 -0.516 -15.582 1.00 91.12 207 PRO A O 1
ATOM 1628 N N . ARG A 1 208 ? -5.540 -0.268 -17.750 1.00 89.75 208 ARG A N 1
ATOM 1629 C CA . ARG A 1 208 ? -5.438 1.194 -17.794 1.00 89.75 208 ARG A CA 1
ATOM 1630 C C . ARG A 1 208 ? -6.066 1.737 -19.067 1.00 89.75 208 ARG A C 1
ATOM 1632 O O . ARG A 1 208 ? -6.156 1.029 -20.077 1.00 89.75 208 ARG A O 1
ATOM 1639 N N . THR A 1 209 ? -6.533 2.976 -19.026 1.00 83.81 209 THR A N 1
ATOM 1640 C CA . THR A 1 209 ? -7.046 3.659 -20.220 1.00 83.81 209 THR A CA 1
ATOM 1641 C C . THR A 1 209 ? -5.892 4.339 -20.952 1.00 83.81 209 THR A C 1
ATOM 1643 O O . THR A 1 209 ? -4.984 4.873 -20.331 1.00 83.81 209 THR A O 1
ATOM 1646 N N . THR A 1 210 ? -5.886 4.326 -22.290 1.00 70.62 210 THR A N 1
ATOM 1647 C CA . THR A 1 210 ? -4.774 4.917 -23.079 1.00 70.62 210 THR A CA 1
ATOM 1648 C C . THR A 1 210 ? -4.617 6.436 -22.861 1.00 70.62 210 THR A C 1
ATOM 1650 O O . THR A 1 210 ? -3.602 7.018 -23.230 1.00 70.62 210 TH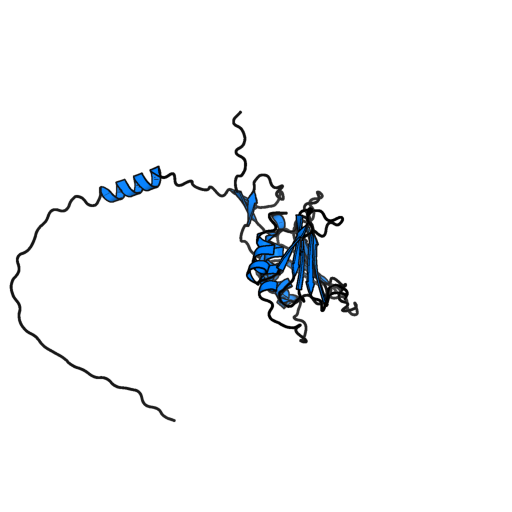R A O 1
ATOM 1653 N N . THR A 1 211 ? -5.614 7.091 -22.264 1.00 62.69 211 THR A N 1
ATOM 1654 C CA . THR A 1 211 ? -5.575 8.503 -21.857 1.00 62.69 211 THR A CA 1
ATOM 1655 C C . THR A 1 211 ? -4.805 8.752 -20.561 1.00 62.69 211 THR A C 1
ATOM 1657 O O . THR A 1 211 ? -4.452 9.897 -20.290 1.00 62.69 211 THR A O 1
ATOM 1660 N N . GLU A 1 212 ? -4.560 7.719 -19.754 1.00 71.50 212 GLU A N 1
ATOM 1661 C CA . GLU A 1 212 ? -3.769 7.827 -18.528 1.00 71.50 212 GLU A CA 1
ATOM 1662 C C . GLU A 1 212 ? -2.278 7.924 -18.863 1.00 71.50 212 GLU A C 1
ATOM 1664 O O . GLU A 1 212 ? -1.765 7.237 -19.751 1.00 71.50 212 GLU A O 1
ATOM 1669 N N . THR A 1 213 ? -1.562 8.784 -18.138 1.00 73.50 213 THR A N 1
ATOM 1670 C CA . THR A 1 213 ? -0.113 8.917 -18.290 1.00 73.50 213 THR A CA 1
ATOM 1671 C C . THR A 1 213 ? 0.567 7.686 -17.699 1.00 73.50 213 THR A C 1
ATOM 1673 O O . THR A 1 213 ? 0.718 7.570 -16.485 1.00 73.50 213 THR A O 1
ATOM 1676 N N . LEU A 1 214 ? 0.963 6.755 -18.564 1.00 78.56 214 LEU A N 1
ATOM 1677 C CA . LEU A 1 214 ? 1.665 5.539 -18.165 1.00 78.56 214 LEU A CA 1
ATOM 1678 C C . LEU A 1 214 ? 3.161 5.782 -17.992 1.00 78.56 214 LEU A C 1
ATOM 1680 O O . LEU A 1 214 ? 3.772 6.592 -18.690 1.00 78.56 214 LEU A O 1
ATOM 1684 N N . HIS A 1 215 ? 3.759 5.016 -17.087 1.00 79.56 215 HIS A N 1
ATOM 1685 C CA . HIS A 1 215 ? 5.193 5.034 -16.869 1.00 79.56 215 HIS A CA 1
ATOM 1686 C C . HIS A 1 215 ? 5.948 4.509 -18.110 1.00 79.56 215 HIS A C 1
ATOM 1688 O O . HIS A 1 215 ? 5.566 3.467 -18.650 1.00 79.56 215 HIS A O 1
ATOM 1694 N N . PRO A 1 216 ? 7.037 5.163 -18.561 1.00 81.62 216 PRO A N 1
ATOM 1695 C CA . PRO A 1 216 ? 7.715 4.820 -19.818 1.00 81.62 216 PRO A CA 1
ATOM 1696 C C . PRO A 1 216 ? 8.342 3.421 -19.818 1.00 81.62 216 PRO A C 1
ATOM 1698 O O . PRO A 1 216 ? 8.437 2.787 -20.865 1.00 81.62 216 PRO A O 1
ATOM 1701 N N . GLU A 1 217 ? 8.754 2.931 -18.648 1.00 84.31 217 GLU A N 1
ATOM 1702 C CA . GLU A 1 217 ? 9.330 1.588 -18.488 1.00 84.31 217 GLU A CA 1
ATOM 1703 C C . GLU A 1 217 ? 8.269 0.509 -18.222 1.00 84.31 217 GLU A C 1
ATOM 1705 O O . GLU A 1 217 ? 8.598 -0.668 -18.068 1.00 84.31 217 GLU A O 1
ATOM 1710 N N . ALA A 1 218 ? 6.985 0.882 -18.171 1.00 84.88 218 ALA A N 1
ATOM 1711 C CA . ALA A 1 218 ? 5.925 -0.099 -18.032 1.00 84.88 218 ALA A CA 1
ATOM 1712 C C . ALA A 1 218 ? 5.755 -0.904 -19.324 1.00 84.88 218 ALA A C 1
ATOM 1714 O O . ALA A 1 218 ? 5.713 -0.376 -20.435 1.00 84.88 218 ALA A O 1
ATOM 1715 N N . THR A 1 219 ? 5.588 -2.213 -19.171 1.00 87.38 219 THR A N 1
ATOM 1716 C CA . THR A 1 219 ? 5.189 -3.083 -20.272 1.00 87.38 219 THR A CA 1
ATOM 1717 C C . THR A 1 219 ? 3.700 -2.897 -20.527 1.00 87.38 219 THR A C 1
ATOM 1719 O O . THR A 1 219 ? 2.874 -3.228 -19.675 1.00 87.38 219 THR A O 1
ATOM 1722 N N . VAL A 1 220 ? 3.361 -2.395 -21.715 1.00 87.00 220 VAL A N 1
ATOM 1723 C CA . VAL A 1 220 ? 1.982 -2.144 -22.144 1.00 87.00 220 VAL A CA 1
ATOM 1724 C C . VAL A 1 220 ? 1.579 -3.166 -23.202 1.00 87.00 220 VAL A C 1
ATOM 1726 O O . VAL A 1 220 ? 2.157 -3.229 -24.285 1.00 87.00 220 VAL A O 1
ATOM 1729 N N . THR A 1 221 ? 0.566 -3.973 -22.898 1.00 86.31 221 THR A N 1
ATOM 1730 C CA . THR A 1 221 ? -0.033 -4.923 -23.841 1.00 86.31 221 THR A CA 1
ATOM 1731 C C . THR A 1 221 ? -1.426 -4.442 -24.219 1.00 86.31 221 THR A C 1
ATOM 1733 O O . THR A 1 221 ? -2.308 -4.335 -23.370 1.00 86.31 221 THR A O 1
ATOM 1736 N N . HIS A 1 222 ? -1.658 -4.162 -25.501 1.00 77.69 222 HIS A N 1
ATOM 1737 C CA . HIS A 1 222 ? -2.991 -3.792 -25.968 1.00 77.69 222 HIS A CA 1
ATOM 1738 C C . HIS A 1 222 ? -3.928 -4.995 -25.872 1.00 77.69 222 HIS A C 1
ATOM 1740 O O . HIS A 1 222 ? -3.704 -6.027 -26.514 1.00 77.69 222 HIS A O 1
ATOM 1746 N N . SER A 1 223 ? -4.998 -4.855 -25.090 1.00 66.81 223 SER A N 1
ATOM 1747 C CA . SER A 1 223 ? -6.065 -5.843 -25.091 1.00 66.81 223 SER A CA 1
ATOM 1748 C C . SER A 1 223 ? -6.858 -5.655 -26.377 1.00 66.81 223 SER A C 1
ATOM 1750 O O . SER A 1 223 ? -7.692 -4.758 -26.495 1.00 66.81 223 SER A O 1
ATOM 1752 N N . ALA A 1 224 ? -6.575 -6.479 -27.386 1.00 55.09 224 ALA A N 1
ATOM 1753 C CA . ALA A 1 224 ? -7.464 -6.587 -28.526 1.00 55.09 224 ALA A CA 1
ATOM 1754 C C . ALA A 1 224 ? -8.752 -7.235 -28.017 1.00 55.09 224 ALA A C 1
ATOM 1756 O O . ALA A 1 224 ? -8.867 -8.464 -27.991 1.00 55.09 224 ALA A O 1
ATOM 1757 N N . VAL A 1 225 ? -9.732 -6.418 -27.623 1.00 50.53 225 VAL A N 1
ATOM 1758 C CA . VAL A 1 225 ? -11.120 -6.863 -27.607 1.00 50.53 225 VAL A CA 1
ATOM 1759 C C . VAL A 1 225 ? -11.403 -7.259 -29.048 1.00 50.53 225 VAL A C 1
ATOM 1761 O O . VAL A 1 225 ? -11.706 -6.430 -29.903 1.00 50.53 225 VAL A O 1
ATOM 1764 N N . ARG A 1 226 ? -11.222 -8.545 -29.362 1.00 40.72 226 ARG A N 1
ATOM 1765 C CA . ARG A 1 226 ? -11.810 -9.119 -30.559 1.00 40.72 226 ARG A CA 1
ATOM 1766 C C . ARG A 1 226 ? -13.299 -9.010 -30.312 1.00 40.72 226 ARG A C 1
ATOM 1768 O O . ARG A 1 226 ? -13.884 -9.875 -29.663 1.00 40.72 226 ARG A O 1
ATOM 1775 N N . SER A 1 227 ? -13.889 -7.921 -30.790 1.00 42.16 227 SER A N 1
ATOM 1776 C CA . SER A 1 227 ? -15.317 -7.823 -31.012 1.00 42.16 227 SER A CA 1
ATOM 1777 C C . SER A 1 227 ? -15.668 -9.037 -31.853 1.00 42.16 227 SER A C 1
ATOM 1779 O O . SER A 1 227 ? -15.422 -9.069 -33.059 1.00 42.16 227 SER A O 1
ATOM 1781 N N . SER A 1 228 ? -16.166 -10.085 -31.204 1.00 40.12 228 SER A N 1
ATOM 1782 C CA . SER A 1 228 ? -16.837 -11.164 -31.901 1.00 40.12 228 SER A CA 1
ATOM 1783 C C . SER A 1 228 ? -18.087 -10.517 -32.471 1.00 40.12 228 SER A C 1
ATOM 1785 O O . SER A 1 228 ? -19.114 -10.380 -31.815 1.00 40.12 228 SER A O 1
ATOM 1787 N N . THR A 1 229 ? -17.960 -9.981 -33.683 1.00 49.72 229 THR A N 1
ATOM 1788 C CA . THR A 1 229 ? -19.117 -9.472 -34.401 1.00 49.72 229 THR A CA 1
ATOM 1789 C C . THR A 1 229 ? -20.116 -10.631 -34.510 1.00 49.72 229 THR A C 1
ATOM 1791 O O . THR A 1 229 ? -19.703 -11.766 -34.774 1.00 49.72 229 THR A O 1
ATOM 1794 N N . PRO A 1 230 ? -21.426 -10.397 -34.309 1.00 55.81 230 PRO A N 1
ATOM 1795 C CA . PRO A 1 230 ? -22.447 -11.453 -34.348 1.00 55.81 230 PRO A CA 1
ATOM 1796 C C . PRO A 1 230 ? -22.409 -12.299 -35.633 1.00 55.81 230 PRO A C 1
ATOM 1798 O O . PRO A 1 230 ? -22.824 -13.461 -35.656 1.00 55.81 230 PRO A O 1
ATOM 1801 N N . THR A 1 231 ? -21.859 -11.731 -36.707 1.00 57.00 231 THR A N 1
ATOM 1802 C CA . THR A 1 231 ? -21.633 -12.380 -37.997 1.00 57.00 231 THR A CA 1
ATOM 1803 C C . THR A 1 231 ? -20.673 -13.570 -37.911 1.00 57.00 231 THR A C 1
ATOM 1805 O O . THR A 1 231 ? -20.902 -14.565 -38.595 1.00 57.00 231 THR A O 1
ATOM 1808 N N . ASP A 1 232 ? -19.641 -13.522 -37.063 1.00 55.47 232 ASP A N 1
ATOM 1809 C CA . ASP A 1 232 ? -18.634 -14.591 -36.973 1.00 55.47 232 ASP A CA 1
ATOM 1810 C C . ASP A 1 232 ? -19.162 -15.803 -36.182 1.00 55.47 232 ASP A C 1
ATOM 1812 O O . ASP A 1 232 ? -18.976 -16.956 -36.578 1.00 55.47 232 ASP A O 1
ATOM 1816 N N . ALA A 1 233 ? -19.968 -15.551 -35.142 1.00 57.75 233 ALA A N 1
ATOM 1817 C CA . ALA A 1 233 ? -20.722 -16.591 -34.437 1.00 57.75 233 ALA A CA 1
ATOM 1818 C C . ALA A 1 233 ? -21.775 -17.249 -35.349 1.00 57.75 233 ALA A C 1
ATOM 1820 O O . ALA A 1 233 ? -21.913 -18.473 -35.361 1.00 57.75 233 ALA A O 1
ATOM 1821 N N . SER A 1 234 ? -22.466 -16.451 -36.171 1.00 58.75 234 SER A N 1
ATOM 1822 C CA . SER A 1 234 ? -23.461 -16.941 -37.136 1.00 58.75 234 SER A CA 1
ATOM 1823 C C . SER A 1 234 ? -22.824 -17.800 -38.234 1.00 58.75 234 SER A C 1
ATOM 1825 O O . SER A 1 234 ? -23.370 -18.838 -38.611 1.00 58.75 234 SER A O 1
ATOM 1827 N N . ARG A 1 235 ? -21.630 -17.424 -38.712 1.00 54.81 235 ARG A N 1
ATOM 1828 C CA . ARG A 1 235 ? -20.881 -18.180 -39.726 1.00 54.81 235 ARG A CA 1
ATOM 1829 C C . ARG A 1 235 ? -20.319 -19.493 -39.155 1.00 54.81 235 ARG A C 1
ATOM 1831 O O . ARG A 1 235 ? -20.388 -20.524 -39.825 1.00 54.81 235 ARG A O 1
ATOM 1838 N N . ALA A 1 236 ? -19.870 -19.496 -37.897 1.00 54.44 236 ALA A N 1
ATOM 1839 C CA . ALA A 1 236 ? -19.437 -20.705 -37.190 1.00 54.44 236 ALA A CA 1
ATOM 1840 C C . ALA A 1 236 ? -20.597 -21.682 -36.884 1.00 54.44 236 ALA A C 1
ATOM 1842 O O . ALA A 1 236 ? -20.425 -22.899 -36.982 1.00 54.44 236 ALA A O 1
ATOM 1843 N N . LEU A 1 237 ? -21.794 -21.174 -36.566 1.00 55.34 237 LEU A N 1
ATOM 1844 C CA . LEU A 1 237 ? -23.013 -21.979 -36.388 1.00 55.34 237 LEU A CA 1
ATOM 1845 C C . LEU A 1 237 ? -23.561 -22.531 -37.719 1.00 55.34 237 LEU A C 1
ATOM 1847 O O . LEU A 1 237 ? -23.991 -23.688 -37.771 1.00 55.34 237 LEU A O 1
ATOM 1851 N N . ALA A 1 238 ? -23.481 -21.766 -38.812 1.00 56.19 238 ALA A N 1
ATOM 1852 C CA . ALA A 1 238 ? -23.862 -22.229 -40.150 1.00 56.19 238 ALA A CA 1
ATOM 1853 C C . ALA A 1 238 ? -22.934 -23.346 -40.668 1.00 56.19 238 ALA A C 1
ATOM 1855 O O . ALA A 1 238 ? -23.406 -24.338 -41.228 1.00 56.19 238 ALA A O 1
ATOM 1856 N N . ALA A 1 239 ? -21.626 -23.245 -40.400 1.00 53.72 239 ALA A N 1
ATOM 1857 C CA . ALA A 1 239 ? -20.655 -24.285 -40.743 1.00 53.72 239 ALA A CA 1
ATOM 1858 C C . ALA A 1 239 ? -20.897 -25.602 -39.980 1.00 53.72 239 ALA A C 1
ATOM 1860 O O . ALA A 1 239 ? -20.726 -26.679 -40.547 1.00 53.72 239 ALA A O 1
ATOM 1861 N N . ARG A 1 240 ? -21.361 -25.534 -38.722 1.00 56.41 240 ARG A N 1
ATOM 1862 C CA . ARG A 1 240 ? -21.712 -26.717 -37.907 1.00 56.41 240 ARG A CA 1
ATOM 1863 C C . ARG A 1 240 ? -23.040 -27.367 -38.304 1.00 56.41 240 ARG A C 1
ATOM 1865 O O . ARG A 1 240 ? -23.247 -28.545 -38.026 1.00 56.41 240 ARG A O 1
ATOM 1872 N N . SER A 1 241 ? -23.926 -26.622 -38.961 1.00 50.16 241 SER A N 1
ATOM 1873 C CA . SER A 1 241 ? -25.233 -27.126 -39.401 1.00 50.16 241 SER A CA 1
ATOM 1874 C C . SER A 1 241 ? -25.152 -27.882 -40.734 1.00 50.16 241 SER A C 1
ATOM 1876 O O . SER A 1 241 ? -25.925 -28.810 -40.958 1.00 50.16 241 SER A O 1
ATOM 1878 N N . CYS A 1 242 ? -24.176 -27.563 -41.592 1.00 49.22 242 CYS A N 1
ATOM 1879 C CA . CYS A 1 242 ? -24.000 -28.246 -42.880 1.00 49.22 242 CYS A CA 1
ATOM 1880 C C . CYS A 1 242 ? -23.392 -29.655 -42.758 1.00 49.22 242 CYS A C 1
ATOM 1882 O O . CYS A 1 242 ? -23.545 -30.465 -43.667 1.00 49.22 242 CYS A O 1
ATOM 1884 N N . THR A 1 243 ? -22.747 -29.995 -41.638 1.00 47.91 243 THR A N 1
ATOM 1885 C CA . THR A 1 243 ? -22.114 -31.315 -41.452 1.00 47.91 243 THR A CA 1
ATOM 1886 C C . THR A 1 243 ? -23.068 -32.400 -40.938 1.00 47.91 243 THR A C 1
ATOM 1888 O O . THR A 1 243 ? -22.670 -33.557 -40.839 1.00 47.91 243 THR A O 1
ATOM 1891 N N . ARG A 1 244 ? -24.332 -32.075 -40.618 1.00 47.44 244 ARG A N 1
ATOM 1892 C CA . ARG A 1 244 ? -25.297 -33.021 -40.016 1.00 47.44 244 ARG A CA 1
ATOM 1893 C C . ARG A 1 244 ? -26.475 -33.376 -40.934 1.00 47.44 244 ARG A C 1
ATOM 1895 O O . ARG A 1 244 ? -27.555 -33.711 -40.457 1.00 47.44 244 ARG A O 1
ATOM 1902 N N . ALA A 1 245 ? -26.272 -33.324 -42.248 1.00 48.53 245 ALA A N 1
ATOM 1903 C CA . ALA A 1 245 ? -27.302 -33.663 -43.227 1.00 48.53 245 ALA A CA 1
ATOM 1904 C C . ALA A 1 245 ? -26.807 -34.639 -44.306 1.00 48.53 245 ALA A C 1
ATOM 1906 O O . ALA A 1 245 ? -27.104 -34.451 -45.478 1.00 48.53 245 ALA A O 1
ATOM 1907 N N . THR A 1 246 ? -26.058 -35.693 -43.956 1.00 47.19 246 THR A N 1
ATOM 1908 C CA . THR A 1 246 ? -25.910 -36.859 -44.853 1.00 47.19 246 THR A CA 1
ATOM 1909 C C . THR A 1 246 ? -25.514 -38.124 -44.091 1.00 47.19 246 THR A C 1
ATOM 1911 O O . THR A 1 246 ? -24.352 -38.514 -44.073 1.00 47.19 246 THR A O 1
ATOM 1914 N N . THR A 1 247 ? -26.474 -38.820 -43.483 1.00 47.84 247 THR A N 1
ATOM 1915 C CA . THR A 1 247 ? -26.422 -40.293 -43.458 1.00 47.84 247 THR A CA 1
ATOM 1916 C C . THR A 1 247 ? -27.839 -40.833 -43.317 1.00 47.84 247 THR A C 1
ATOM 1918 O O . THR A 1 247 ? -28.470 -40.730 -42.267 1.00 47.84 247 THR A O 1
ATOM 1921 N N . GLY A 1 248 ? -28.350 -41.315 -44.449 1.00 39.84 248 GLY A N 1
ATOM 1922 C CA . GLY A 1 248 ? -29.641 -41.970 -44.588 1.00 39.84 248 GLY A CA 1
ATOM 1923 C C . GLY A 1 248 ? -29.712 -43.278 -43.808 1.00 39.84 248 GLY A C 1
ATOM 1924 O O . GLY A 1 248 ? -28.701 -43.909 -43.501 1.00 39.84 248 GLY A O 1
ATOM 1925 N N . GLY A 1 249 ? -30.945 -43.639 -43.472 1.00 38.88 249 GLY A N 1
ATOM 1926 C CA . GLY A 1 249 ? -31.274 -44.768 -42.625 1.00 38.88 249 GLY A CA 1
ATOM 1927 C C . GLY A 1 249 ? -30.862 -46.125 -43.185 1.00 38.88 249 GLY A C 1
ATOM 1928 O O . GLY A 1 249 ? -30.875 -46.392 -44.384 1.00 38.88 249 GLY A O 1
ATOM 1929 N N . SER A 1 250 ? -30.577 -47.024 -42.256 1.00 36.66 250 SER A N 1
ATOM 1930 C CA . SER A 1 250 ? -30.817 -48.450 -42.411 1.00 36.66 250 SER A CA 1
ATOM 1931 C C . SER A 1 250 ? -31.207 -48.971 -41.040 1.00 36.66 250 SER A C 1
ATOM 1933 O O . SER A 1 250 ? -30.410 -48.996 -40.107 1.00 36.66 250 SER A O 1
ATOM 1935 N N . GLN A 1 251 ? -32.491 -49.278 -40.919 1.00 45.53 251 GLN A N 1
ATOM 1936 C CA . GLN A 1 251 ? -33.129 -49.850 -39.747 1.00 45.53 251 GLN A CA 1
ATOM 1937 C C . GLN A 1 251 ? -33.034 -51.379 -39.860 1.00 45.53 251 GLN A C 1
ATOM 1939 O O . GLN A 1 251 ? -33.574 -51.924 -40.823 1.00 45.53 251 GLN A O 1
ATOM 1944 N N . PRO A 1 252 ? -32.401 -52.096 -38.915 1.00 38.91 252 PRO A N 1
ATOM 1945 C CA . PRO A 1 252 ? -32.543 -53.542 -38.830 1.00 38.91 252 PRO A CA 1
ATOM 1946 C C . PRO A 1 252 ? -33.720 -53.906 -37.917 1.00 38.91 252 PRO A C 1
ATOM 1948 O O . PRO A 1 252 ? -33.874 -53.396 -36.808 1.00 38.91 252 PRO A O 1
ATOM 1951 N N . GLN A 1 253 ? -34.555 -54.794 -38.441 1.00 42.31 253 GLN A N 1
ATOM 1952 C CA . GLN A 1 253 ? -35.748 -55.397 -37.853 1.00 42.31 253 GLN A CA 1
ATOM 1953 C C . GLN A 1 253 ? -35.430 -56.252 -36.597 1.00 42.31 253 GLN A C 1
ATOM 1955 O O . GLN A 1 253 ? -34.351 -56.842 -36.535 1.00 42.31 253 GLN A O 1
ATOM 1960 N N . PRO A 1 254 ? -36.342 -56.374 -35.605 1.00 44.19 254 PRO A N 1
ATOM 1961 C CA . PRO A 1 254 ? -36.076 -57.098 -34.358 1.00 44.19 254 PRO A CA 1
ATOM 1962 C C . PRO A 1 254 ? -36.546 -58.561 -34.396 1.00 44.19 254 PRO A C 1
ATOM 1964 O O . PRO A 1 254 ? -37.557 -58.852 -35.036 1.00 44.19 254 PRO A O 1
ATOM 1967 N N . SER A 1 255 ? -35.856 -59.448 -33.657 1.00 39.50 255 SER A N 1
ATOM 1968 C CA . SER A 1 255 ? -36.360 -60.645 -32.921 1.00 39.50 255 SER A CA 1
ATOM 1969 C C . SER A 1 255 ? -35.188 -61.538 -32.449 1.00 39.50 255 SER A C 1
ATOM 1971 O O . SER A 1 255 ? -34.129 -61.485 -33.068 1.00 39.50 255 SER A O 1
ATOM 1973 N N . PRO A 1 256 ? -35.374 -62.496 -31.515 1.00 44.75 256 PRO A N 1
ATOM 1974 C CA . PRO A 1 256 ? -36.034 -62.456 -30.204 1.00 44.75 256 PRO A CA 1
ATOM 1975 C C . PRO A 1 256 ? -35.073 -62.899 -29.055 1.00 44.75 256 PRO A C 1
ATOM 1977 O O . PRO A 1 256 ? -33.946 -63.326 -29.291 1.00 44.75 256 PRO A O 1
ATOM 1980 N N . MET A 1 257 ? -35.520 -62.785 -27.793 1.00 36.66 257 MET A N 1
ATOM 1981 C CA . MET A 1 257 ? -34.770 -63.131 -26.561 1.00 36.66 257 MET A CA 1
ATOM 1982 C C . MET A 1 257 ? -34.314 -64.603 -26.470 1.00 36.66 257 MET A C 1
ATOM 1984 O O . MET A 1 257 ? -34.980 -65.492 -27.002 1.00 36.66 257 MET A O 1
ATOM 1988 N N . PRO A 1 258 ? -33.303 -64.880 -25.617 1.00 43.81 258 PRO A N 1
ATOM 1989 C CA . PRO A 1 258 ? -33.589 -65.759 -24.477 1.00 43.81 258 PRO A CA 1
ATOM 1990 C C . PRO A 1 258 ? -33.006 -65.308 -23.117 1.00 43.81 258 PRO A C 1
ATOM 1992 O O . PRO A 1 258 ? -31.837 -64.974 -22.978 1.00 43.81 258 PRO A O 1
ATOM 1995 N N . VAL A 1 259 ? -33.899 -65.351 -22.121 1.00 39.88 259 VAL A N 1
ATOM 1996 C CA . VAL A 1 259 ? -33.803 -65.837 -20.725 1.00 39.88 259 VAL A CA 1
ATOM 1997 C C . VAL A 1 259 ? -32.535 -65.603 -19.871 1.00 39.88 259 VAL A C 1
ATOM 1999 O O . VAL A 1 259 ? -31.455 -66.128 -20.112 1.00 39.88 259 VAL A O 1
ATOM 2002 N N . HIS A 1 260 ? -32.799 -64.918 -18.751 1.00 40.59 260 HIS A N 1
ATOM 2003 C CA . HIS A 1 260 ? -32.141 -64.862 -17.438 1.00 40.59 260 HIS A CA 1
ATOM 2004 C C . HIS A 1 260 ? -31.001 -65.839 -17.080 1.00 40.59 260 HIS A C 1
ATOM 2006 O O . HIS A 1 260 ? -31.172 -67.056 -17.093 1.00 40.59 260 HIS A O 1
ATOM 2012 N N . LYS A 1 261 ? -29.976 -65.278 -16.414 1.00 37.47 261 LYS A N 1
ATOM 2013 C CA . LYS A 1 261 ? -29.508 -65.782 -15.110 1.00 37.47 261 LYS A CA 1
ATOM 2014 C C . LYS A 1 261 ? -29.240 -64.632 -14.138 1.00 37.47 261 LYS A C 1
ATOM 2016 O O . LYS A 1 261 ? -28.513 -63.692 -14.437 1.00 37.47 261 LYS A O 1
ATOM 2021 N N . ALA A 1 262 ? -29.880 -64.738 -12.980 1.00 39.34 262 ALA A N 1
ATOM 2022 C CA . ALA A 1 262 ? -29.665 -63.914 -11.806 1.00 39.34 262 ALA A CA 1
ATOM 2023 C C . ALA A 1 262 ? -28.292 -64.195 -11.181 1.00 39.34 262 ALA A C 1
ATOM 2025 O O . ALA A 1 262 ? -27.839 -65.340 -11.193 1.00 39.34 262 ALA A O 1
ATOM 2026 N N . ASN A 1 263 ? -27.702 -63.193 -10.527 1.00 36.84 263 ASN A N 1
ATOM 2027 C CA . ASN A 1 263 ? -27.022 -63.468 -9.268 1.00 36.84 263 ASN A CA 1
ATOM 2028 C C . ASN A 1 263 ? -27.154 -62.291 -8.294 1.00 36.84 263 ASN A C 1
ATOM 2030 O O . ASN A 1 263 ? -26.732 -61.171 -8.571 1.00 36.84 263 ASN A O 1
ATOM 2034 N N . GLN A 1 264 ? -27.794 -62.588 -7.166 1.00 38.94 264 GLN A N 1
ATOM 2035 C CA . GLN A 1 264 ? -27.880 -61.767 -5.963 1.00 38.94 264 GLN A CA 1
ATOM 2036 C C . GLN A 1 264 ? -26.541 -61.827 -5.202 1.00 38.94 264 GLN A C 1
ATOM 2038 O O . GLN A 1 264 ? -25.885 -62.861 -5.183 1.00 38.94 264 GLN A O 1
ATOM 2043 N N . ALA A 1 265 ? -26.092 -60.684 -4.681 1.00 35.62 265 ALA A N 1
ATOM 2044 C CA . ALA A 1 265 ? -26.002 -60.344 -3.250 1.00 35.62 265 ALA A CA 1
ATOM 2045 C C . ALA A 1 265 ? -24.650 -60.634 -2.580 1.00 35.62 265 ALA A C 1
ATOM 2047 O O . ALA A 1 265 ? -24.169 -61.758 -2.586 1.00 35.62 265 ALA A O 1
ATOM 2048 N N . ALA A 1 266 ? -24.111 -59.614 -1.900 1.0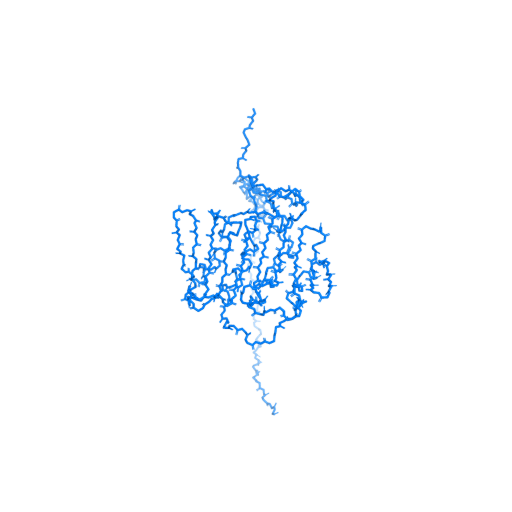0 39.53 266 ALA A N 1
ATOM 2049 C CA . ALA A 1 266 ? -23.856 -59.673 -0.457 1.00 39.53 266 ALA A CA 1
ATOM 2050 C C . ALA A 1 266 ? -23.365 -58.315 0.078 1.00 39.53 266 ALA A C 1
ATOM 2052 O O . ALA A 1 266 ? -22.287 -57.834 -0.261 1.00 39.53 266 ALA A O 1
ATOM 2053 N N . SER A 1 267 ? -24.170 -57.736 0.968 1.00 39.84 267 SER A N 1
ATOM 2054 C CA . SER A 1 267 ? -23.767 -56.740 1.961 1.00 39.84 267 SER A CA 1
ATOM 2055 C C . SER A 1 267 ? -22.740 -57.316 2.940 1.00 39.84 267 SER A C 1
ATOM 2057 O O . SER A 1 267 ? -22.918 -58.438 3.409 1.00 39.84 267 SER A O 1
ATOM 2059 N N . ALA A 1 268 ? -21.781 -56.504 3.393 1.00 38.47 268 ALA A N 1
ATOM 2060 C CA . ALA A 1 268 ? -21.201 -56.652 4.729 1.00 38.47 268 ALA A CA 1
ATOM 2061 C C . ALA A 1 268 ? -20.706 -55.303 5.282 1.00 38.47 268 ALA A C 1
ATOM 2063 O O . ALA A 1 268 ? -19.897 -54.607 4.677 1.00 38.47 268 ALA A O 1
ATOM 2064 N N . ARG A 1 269 ? -21.251 -54.958 6.453 1.00 41.19 269 ARG A N 1
ATOM 2065 C CA . ARG A 1 269 ? -20.954 -53.811 7.329 1.00 41.19 269 ARG A CA 1
ATOM 2066 C C . ARG A 1 269 ? -19.689 -54.071 8.195 1.00 41.19 269 ARG A C 1
ATOM 2068 O O . ARG A 1 269 ? -19.180 -55.191 8.188 1.00 41.19 269 ARG A O 1
ATOM 2075 N N . PRO A 1 270 ? -19.192 -53.070 8.955 1.00 51.78 270 PRO A N 1
ATOM 2076 C CA . PRO A 1 270 ? -17.826 -53.006 9.483 1.00 51.78 270 PRO A CA 1
ATOM 2077 C C . PRO A 1 270 ? -17.638 -53.725 10.829 1.00 51.78 270 PRO A C 1
ATOM 2079 O O . PRO A 1 270 ? -18.601 -54.004 11.544 1.00 51.78 270 PRO A O 1
ATOM 2082 N N . ARG A 1 271 ? -16.375 -53.957 11.216 1.00 47.47 271 ARG A N 1
ATOM 2083 C CA . ARG A 1 271 ? -15.987 -54.387 12.569 1.00 47.47 271 ARG A CA 1
ATOM 2084 C C . ARG A 1 271 ? -15.016 -53.403 13.220 1.00 47.47 271 ARG A C 1
ATOM 2086 O O . ARG A 1 271 ? -13.925 -53.169 12.715 1.00 47.47 271 ARG A O 1
ATOM 2093 N N . HIS A 1 272 ? -15.431 -52.913 14.386 1.00 41.50 272 HIS A N 1
ATOM 2094 C CA . HIS A 1 272 ? -14.588 -52.364 15.446 1.00 41.50 272 HIS A CA 1
ATOM 2095 C C . HIS A 1 272 ? -13.591 -53.396 15.998 1.00 41.50 272 HIS A C 1
ATOM 2097 O O . HIS A 1 272 ? -13.936 -54.569 16.152 1.00 41.50 272 HIS A O 1
ATOM 2103 N N . ARG A 1 273 ? -12.420 -52.905 16.413 1.00 51.47 273 ARG A N 1
ATOM 2104 C CA . ARG A 1 273 ? -11.574 -53.309 17.561 1.00 51.47 273 ARG A CA 1
ATOM 2105 C C . ARG A 1 273 ? -10.389 -52.328 17.580 1.00 51.47 273 ARG A C 1
ATOM 2107 O O . ARG A 1 273 ? -9.950 -51.947 16.506 1.00 51.47 273 ARG A O 1
ATOM 2114 N N . ARG A 1 274 ? -9.783 -51.922 18.685 1.00 54.75 274 ARG A N 1
ATOM 2115 C CA . ARG A 1 274 ? -10.055 -51.908 20.125 1.00 54.75 274 ARG A CA 1
ATOM 2116 C C . ARG A 1 274 ? -8.983 -50.978 20.697 1.00 54.75 274 ARG A C 1
ATOM 2118 O O . ARG A 1 274 ? -7.901 -50.933 20.071 1.00 54.75 274 ARG A O 1
#

Secondary structure (DSSP, 8-state):
-PPPPS--EEEEESGGGS----SHHHHHHHHHTTPEEEE-TTS-EEEE-TTS-EEEEE-TT-SSSEEEEEEE-SSSSSPPSEEEEEETT--HHHHHHHHHHHHT-------SPPPPHHHHHHHHHHTTPEEEE-SSEEEEE-TTSS-EEEEE--TT----SS---EEEEESTTSSSS--EEEEE-TTS-HHHHHHHHHHHT----EEEETTS---TTSEEEE-------HHHHHHHHHHHHGGGS-----PPPP--------------------

Foldseek 3Di:
DDDDDFWFKKWWPDLLQFWEDDLCLLCVLLVVLPWDWDADPQGWIWTAHPQRFWIWTAQPPDPDQFRIKIFGDPHDVDQGQKIKTKGHGNYSVLSSLLSNLVSVPPDDQPPDDDDDPCVLLVLLVVLVFDWDDDPFKIKTADPVRFKIWMATPDPPDDLDRPAFRTKIWGRPDPPDPNIMIMTIGSRPPSSSSSSSSNSSSDRGTDIDTPPDDTRPPIDIGGPPPPPPPVVVVVVVVVVVVVVPPDDDDDDDDDDDDDDDDDDDDDDDDDDDDD

Organism: NCBI:txid2250578

Sequence (274 aa):
MPEPHPDTTVLVSPVYLAGEGSAEPALRPLLEAGFRQEDDALGNARLTSPTQRHRVDYMPRGLTQVQWRISEGPDRYTPPIWQAAFTDNTPPEVVAAFTTALAQDESPWPGGRRPRADDVLRPLAEAGWRRRENEWEIDFTSPDHLATVSYDTTPGHPLDSGYEPWLISGARNLGHGHDWYAAFTTHTPTRLVTAVATRLSSPEPVPRTTTETLHPEATVTHSAVRSSTPTDASRALAARSCTRATTGGSQPQPSPMPVHKANQAASARPRHRR

Radius of gyration: 28.85 Å; chains: 1; bounding box: 59×86×66 Å

InterPro domains:
  IPR005523 Domain of unknown function DUF317, SPDY [PF03771] (48-106)
  IPR005523 Domain of unknown function DUF317, SPDY [PF03771] (141-206)